Protein AF-0000000083612897 (afdb_homodimer)

Radius of gyration: 23.31 Å; Cα contacts (8 Å, |Δi|>4): 461; chains: 2; bounding box: 36×86×50 Å

Secondary structure (DSSP, 8-state):
-----PPPPSEEEE-------TTPPPPPPBTTBTTGGGS-SS--EEEEEE-TT--EEEEEEESSHHHHHHHHHH-SSSTTTTTGGG--EEEEEE---HHHHHHHHHHHHHHTT-SS--SS--TTT-/-----PPPPSEEEE-------TTPPPPPPBTTBTTGGGS-SS--EEEEEE-TT--EEEEEEESSHHHHHHHHHH-SSSTTGGGGGG--EEEEEE---HHHHHHHHHHHHHHTT-SS--SS--TTT-

Structure (mmCIF, N/CA/C/O backbone):
data_AF-0000000083612897-model_v1
#
loop_
_entity.id
_entity.type
_entity.pdbx_description
1 polymer 'Nucleotide excision repair endonuclease'
#
loop_
_atom_site.group_PDB
_atom_site.id
_atom_site.type_symbol
_atom_site.label_atom_id
_atom_site.label_alt_id
_atom_site.label_comp_id
_atom_site.label_asym_id
_atom_site.label_entity_id
_atom_site.label_seq_id
_atom_site.pdbx_PDB_ins_code
_atom_site.Cartn_x
_atom_site.Cartn_y
_atom_site.Cartn_z
_atom_site.occupancy
_atom_site.B_iso_or_equiv
_atom_site.auth_seq_id
_atom_site.auth_comp_id
_atom_site.auth_asym_id
_atom_site.auth_atom_id
_atom_site.pdbx_PDB_model_num
ATOM 1 N N . MET A 1 1 ? -9.008 10.195 -9.719 1 81.31 1 MET A N 1
ATOM 2 C CA . MET A 1 1 ? -8.766 8.758 -9.594 1 81.31 1 MET A CA 1
ATOM 3 C C . MET A 1 1 ? -7.352 8.398 -10.031 1 81.31 1 MET A C 1
ATOM 5 O O . MET A 1 1 ? -6.809 9.008 -10.953 1 81.31 1 MET A O 1
ATOM 9 N N . ILE A 1 2 ? -6.723 7.492 -9.266 1 92.25 2 ILE A N 1
ATOM 10 C CA . ILE A 1 2 ? -5.359 7.09 -9.586 1 92.25 2 ILE A CA 1
ATOM 11 C C . ILE A 1 2 ? -5.363 6.164 -10.797 1 92.25 2 ILE A C 1
ATOM 13 O O . ILE A 1 2 ? -6.223 5.285 -10.914 1 92.25 2 ILE A O 1
ATOM 17 N N . LYS A 1 3 ? -4.52 6.469 -11.727 1 90.94 3 LYS A N 1
ATOM 18 C CA . LYS A 1 3 ? -4.449 5.629 -12.922 1 90.94 3 LYS A CA 1
ATOM 19 C C . LYS A 1 3 ? -3.309 4.621 -12.812 1 90.94 3 LYS A C 1
ATOM 21 O O . LYS A 1 3 ? -2.139 4.988 -12.93 1 90.94 3 LYS A O 1
ATOM 26 N N . ILE A 1 4 ? -3.674 3.379 -12.617 1 95.25 4 ILE A N 1
ATOM 27 C CA . ILE A 1 4 ? -2.723 2.275 -12.539 1 95.25 4 ILE A CA 1
ATOM 28 C C . ILE A 1 4 ? -3.188 1.129 -13.43 1 95.25 4 ILE A C 1
ATOM 30 O O . ILE A 1 4 ? -4.379 0.824 -13.492 1 95.25 4 ILE A O 1
ATOM 34 N N . GLU A 1 5 ? -2.219 0.594 -14.117 1 94.81 5 GLU A N 1
ATOM 35 C CA . GLU A 1 5 ? -2.473 -0.614 -14.898 1 94.81 5 GLU A CA 1
ATOM 36 C C . GLU A 1 5 ? -1.456 -1.704 -14.57 1 94.81 5 GLU A C 1
ATOM 38 O O . GLU A 1 5 ? -0.267 -1.424 -14.406 1 94.81 5 GLU A O 1
ATOM 43 N N . LEU A 1 6 ? -1.964 -2.895 -14.547 1 96.75 6 LEU A N 1
ATOM 44 C CA . LEU A 1 6 ? -1.028 -3.996 -14.344 1 96.75 6 LEU A CA 1
ATOM 45 C C . LEU A 1 6 ? -0.166 -4.211 -15.578 1 96.75 6 LEU A C 1
ATOM 47 O O . LEU A 1 6 ? -0.66 -4.133 -16.703 1 96.75 6 LEU A O 1
ATOM 51 N N . PRO A 1 7 ? 1.072 -4.441 -15.359 1 96.94 7 PRO A N 1
ATOM 52 C CA . PRO A 1 7 ? 1.884 -4.828 -16.516 1 96.94 7 PRO A CA 1
ATOM 53 C C . PRO A 1 7 ? 1.544 -6.223 -17.031 1 96.94 7 PRO A C 1
ATOM 55 O O . PRO A 1 7 ? 0.712 -6.918 -16.453 1 96.94 7 PRO A O 1
ATOM 58 N N . LYS A 1 8 ? 2.158 -6.52 -18.156 1 97.44 8 LYS A N 1
ATOM 59 C CA . LYS A 1 8 ? 2.062 -7.902 -18.609 1 97.44 8 LYS A CA 1
ATOM 60 C C . LYS A 1 8 ? 2.865 -8.836 -17.703 1 97.44 8 LYS A C 1
ATOM 62 O O . LYS A 1 8 ? 3.977 -8.508 -17.297 1 97.44 8 LYS A O 1
ATOM 67 N N . PRO A 1 9 ? 2.297 -9.969 -17.484 1 98.56 9 PRO A N 1
ATOM 68 C CA . PRO A 1 9 ? 3.074 -10.906 -16.672 1 98.56 9 PRO A CA 1
ATOM 69 C C . PRO A 1 9 ? 4.336 -11.398 -17.391 1 98.56 9 PRO A C 1
ATOM 71 O O . PRO A 1 9 ? 4.34 -11.555 -18.609 1 98.56 9 PRO A O 1
ATOM 74 N N . ASP A 1 10 ? 5.312 -11.648 -16.625 1 98.62 10 ASP A N 1
ATOM 75 C CA . ASP A 1 10 ? 6.559 -12.195 -17.141 1 98.62 10 ASP A CA 1
ATOM 76 C C . ASP A 1 10 ? 6.453 -13.711 -17.328 1 98.62 10 ASP A C 1
ATOM 78 O O . ASP A 1 10 ? 7.066 -14.266 -18.25 1 98.62 10 ASP A O 1
ATOM 82 N N . VAL A 1 11 ? 5.758 -14.359 -16.469 1 98.38 11 VAL A N 1
ATOM 83 C CA . VAL A 1 11 ? 5.578 -15.812 -16.516 1 98.38 11 VAL A CA 1
ATOM 84 C C . VAL A 1 11 ? 4.117 -16.156 -16.219 1 98.38 11 VAL A C 1
ATOM 86 O O . VAL A 1 11 ? 3.504 -15.586 -15.32 1 98.38 11 VAL A O 1
ATOM 89 N N . VAL A 1 12 ? 3.566 -17 -17.016 1 98.31 12 VAL A N 1
ATOM 90 C CA . VAL A 1 12 ? 2.26 -17.594 -16.766 1 98.31 12 VAL A CA 1
ATOM 91 C C . VAL A 1 12 ? 2.361 -19.125 -16.875 1 98.31 12 VAL A C 1
ATOM 93 O O . VAL A 1 12 ? 2.811 -19.641 -17.891 1 98.31 12 VAL A O 1
ATOM 96 N N . ILE A 1 13 ? 1.968 -19.766 -15.773 1 97.62 13 ILE A N 1
ATOM 97 C CA . ILE A 1 13 ? 2.006 -21.219 -15.828 1 97.62 13 ILE A CA 1
ATOM 98 C C . ILE A 1 13 ? 0.661 -21.797 -15.383 1 97.62 13 ILE A C 1
ATOM 100 O O . ILE A 1 13 ? -0.095 -21.125 -14.672 1 97.62 13 ILE A O 1
ATOM 104 N N . TYR A 1 14 ? 0.362 -23.047 -15.781 1 96.75 14 TYR A N 1
ATOM 105 C CA . TYR A 1 14 ? -0.9 -23.734 -15.516 1 96.75 14 TYR A CA 1
ATOM 106 C C . TYR A 1 14 ? -0.66 -25.109 -14.922 1 96.75 14 TYR A C 1
ATOM 108 O O . TYR A 1 14 ? 0.385 -25.719 -15.164 1 96.75 14 TYR A O 1
ATOM 116 N N . GLN A 1 15 ? -1.657 -25.453 -14.125 1 92.88 15 GLN A N 1
ATOM 117 C CA . GLN A 1 15 ? -1.653 -26.875 -13.781 1 92.88 15 GLN A CA 1
ATOM 118 C C . GLN A 1 15 ? -1.914 -27.75 -15.008 1 92.88 15 GLN A C 1
ATOM 120 O O . GLN A 1 15 ? -2.852 -27.484 -15.766 1 92.88 15 GLN A O 1
ATOM 125 N N . ARG A 1 16 ? -1.007 -28.578 -15.289 1 83.88 16 ARG A N 1
ATOM 126 C CA . ARG A 1 16 ? -1.27 -29.469 -16.422 1 83.88 16 ARG A CA 1
ATOM 127 C C . ARG A 1 16 ? -0.606 -30.828 -16.203 1 83.88 16 ARG A C 1
ATOM 129 O O . ARG A 1 16 ? 0.41 -30.922 -15.516 1 83.88 16 ARG A O 1
ATOM 136 N N . LYS A 1 17 ? -1.4 -31.828 -16.75 1 74.12 17 LYS A N 1
ATOM 137 C CA . LYS A 1 17 ? -0.817 -33.156 -16.812 1 74.12 17 LYS A CA 1
ATOM 138 C C . LYS A 1 17 ? 0.237 -33.25 -17.906 1 74.12 17 LYS A C 1
ATOM 140 O O . LYS A 1 17 ? 0.091 -32.656 -18.969 1 74.12 17 LYS A O 1
ATOM 145 N N . GLN A 1 18 ? 1.438 -33.75 -17.594 1 73.56 18 GLN A N 1
ATOM 146 C CA . GLN A 1 18 ? 2.506 -33.906 -18.578 1 73.56 18 GLN A CA 1
ATOM 147 C C . GLN A 1 18 ? 2.111 -34.906 -19.656 1 73.56 18 GLN A C 1
ATOM 149 O O . GLN A 1 18 ? 1.6 -35.969 -19.375 1 73.56 18 GLN A O 1
ATOM 154 N N . GLU A 1 19 ? 1.773 -34.375 -20.906 1 69.31 19 GLU A N 1
ATOM 155 C CA . GLU A 1 19 ? 1.648 -35.344 -22 1 69.31 19 GLU A CA 1
ATOM 156 C C . GLU A 1 19 ? 3.018 -35.781 -22.516 1 69.31 19 GLU A C 1
ATOM 158 O O . GLU A 1 19 ? 3.723 -35 -23.172 1 69.31 19 GLU A O 1
ATOM 163 N N . LEU A 1 20 ? 3.459 -36.875 -21.953 1 67.81 20 LEU A N 1
ATOM 164 C CA . LEU A 1 20 ? 4.805 -37.312 -22.281 1 67.81 20 LEU A CA 1
ATOM 165 C C . LEU A 1 20 ? 4.855 -37.875 -23.703 1 67.81 20 LEU A C 1
ATOM 167 O O . LEU A 1 20 ? 3.988 -38.656 -24.094 1 67.81 20 LEU A O 1
ATOM 171 N N . LYS A 1 21 ? 5.355 -37 -24.672 1 66.75 21 LYS A N 1
ATOM 172 C CA . LYS A 1 21 ? 5.652 -37.562 -25.984 1 66.75 21 LYS A CA 1
ATOM 173 C C . LYS A 1 21 ? 6.812 -38.562 -25.906 1 66.75 21 LYS A C 1
ATOM 175 O O . LYS A 1 21 ? 7.559 -38.594 -24.938 1 66.75 21 LYS A O 1
ATOM 180 N N . GLU A 1 22 ? 7.016 -39.281 -26.828 1 68.31 22 GLU A N 1
ATOM 181 C CA . GLU A 1 22 ? 8.109 -40.25 -26.938 1 68.31 22 GLU A CA 1
ATOM 182 C C . GLU A 1 22 ?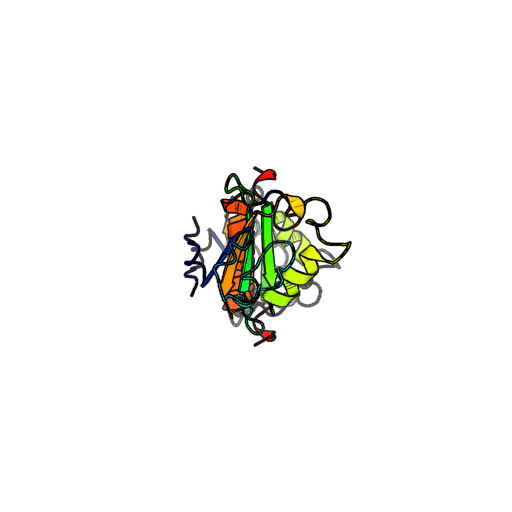 9.469 -39.562 -26.844 1 68.31 22 GLU A C 1
ATOM 184 O O . GLU A 1 22 ? 9.719 -38.594 -27.578 1 68.31 22 GLU A O 1
ATOM 189 N N . GLY A 1 23 ? 10.336 -39.875 -25.812 1 72.19 23 GLY A N 1
ATOM 190 C CA . GLY A 1 23 ? 11.695 -39.406 -25.656 1 72.19 23 GLY A CA 1
ATOM 191 C C . GLY A 1 23 ? 11.812 -38.25 -24.672 1 72.19 23 GLY A C 1
ATOM 192 O O . GLY A 1 23 ? 12.922 -37.812 -24.344 1 72.19 23 GLY A O 1
ATOM 193 N N . GLU A 1 24 ? 10.648 -37.719 -24.312 1 69.5 24 GLU A N 1
ATOM 194 C CA . GLU A 1 24 ? 10.711 -36.562 -23.391 1 69.5 24 GLU A CA 1
ATOM 195 C C . GLU A 1 24 ? 10.891 -37.031 -21.953 1 69.5 24 GLU A C 1
ATOM 197 O O . GLU A 1 24 ? 10.352 -38.094 -21.562 1 69.5 24 GLU A O 1
ATOM 202 N N . VAL A 1 25 ? 11.93 -36.562 -21.375 1 74.94 25 VAL A N 1
ATOM 203 C CA . VAL A 1 25 ? 12.148 -36.812 -19.953 1 74.94 25 VAL A CA 1
ATOM 204 C C . VAL A 1 25 ? 11.031 -36.188 -19.125 1 74.94 25 VAL A C 1
ATOM 206 O O . VAL A 1 25 ? 10.742 -35 -19.281 1 74.94 25 VAL A O 1
ATOM 209 N N . PRO A 1 26 ? 10.375 -37.031 -18.422 1 78.25 26 PRO A N 1
ATOM 210 C CA . PRO A 1 26 ? 9.297 -36.5 -17.578 1 78.25 26 PRO A CA 1
ATOM 211 C C . PRO A 1 26 ? 9.781 -35.406 -16.609 1 78.25 26 PRO A C 1
ATOM 213 O O . PRO A 1 26 ? 10.875 -35.531 -16.062 1 78.25 26 PRO A O 1
ATOM 216 N N . ILE A 1 27 ? 9.203 -34.25 -16.625 1 81 27 ILE A N 1
ATOM 217 C CA . ILE A 1 27 ? 9.492 -33.219 -15.648 1 81 27 ILE A CA 1
ATOM 218 C C . ILE A 1 27 ? 8.703 -33.469 -14.367 1 81 27 ILE A C 1
ATOM 220 O O . ILE A 1 27 ? 7.504 -33.75 -14.414 1 81 27 ILE A O 1
ATOM 224 N N . THR A 1 28 ? 9.406 -33.5 -13.266 1 82.81 28 THR A N 1
ATOM 225 C CA . THR A 1 28 ? 8.727 -33.656 -11.984 1 82.81 28 THR A CA 1
ATOM 226 C C . THR A 1 28 ? 7.883 -32.438 -11.68 1 82.81 28 THR A C 1
ATOM 228 O O . THR A 1 28 ? 8.414 -31.312 -11.578 1 82.81 28 THR A O 1
ATOM 231 N N . PRO A 1 29 ? 6.641 -32.625 -11.57 1 88.19 29 PRO A N 1
ATOM 232 C CA . PRO A 1 29 ? 5.785 -31.469 -11.328 1 88.19 29 PRO A CA 1
ATOM 233 C C . PRO A 1 29 ? 5.891 -30.938 -9.891 1 88.19 29 PRO A C 1
ATOM 235 O O . PRO A 1 29 ? 6.137 -31.719 -8.969 1 88.19 29 PRO A O 1
ATOM 238 N N . PHE A 1 30 ? 5.863 -29.672 -9.766 1 92.69 30 PHE A N 1
ATOM 239 C CA . PHE A 1 30 ? 5.68 -29.031 -8.469 1 92.69 30 PHE A CA 1
ATOM 240 C C . PHE A 1 30 ? 4.203 -28.781 -8.195 1 92.69 30 PHE A C 1
ATOM 242 O O . PHE A 1 30 ? 3.619 -27.828 -8.719 1 92.69 30 PHE A O 1
ATOM 249 N N . HIS A 1 31 ? 3.568 -29.594 -7.336 1 92.5 31 HIS A N 1
ATOM 250 C CA . HIS A 1 31 ? 2.145 -29.484 -7.031 1 92.5 31 HIS A CA 1
ATOM 251 C C . HIS A 1 31 ? 1.318 -29.344 -8.305 1 92.5 31 HIS A C 1
ATOM 253 O O . HIS A 1 31 ? 0.453 -28.469 -8.398 1 92.5 31 HIS A O 1
ATOM 259 N N . GLY A 1 32 ? 1.691 -30.078 -9.266 1 91.62 32 GLY A N 1
ATOM 260 C CA . GLY A 1 32 ? 0.931 -30.141 -10.508 1 91.62 32 GLY A CA 1
ATOM 261 C C . GLY A 1 32 ? 1.438 -29.172 -11.555 1 91.62 32 GLY A C 1
ATOM 262 O O . GLY A 1 32 ? 0.963 -29.172 -12.695 1 91.62 32 GLY A O 1
ATOM 263 N N . PHE A 1 33 ? 2.369 -28.344 -11.195 1 95.44 33 PHE A N 1
ATOM 264 C CA . PHE A 1 33 ? 2.953 -27.391 -12.148 1 95.44 33 PHE A CA 1
ATOM 265 C C . PHE A 1 33 ? 4.258 -27.938 -12.719 1 95.44 33 PHE A C 1
ATOM 267 O O . PHE A 1 33 ? 5.27 -28 -12.016 1 95.44 33 PHE A O 1
ATOM 274 N N . ILE A 1 34 ? 4.301 -28.172 -13.945 1 92.81 34 ILE A N 1
ATOM 275 C CA . ILE A 1 34 ? 5.484 -28.75 -14.562 1 92.81 34 ILE A CA 1
ATOM 276 C C . ILE A 1 34 ? 6.414 -27.641 -15.062 1 92.81 34 ILE A C 1
ATOM 278 O O . ILE A 1 34 ? 7.578 -27.906 -15.375 1 92.81 34 ILE A O 1
ATOM 282 N N . ASP A 1 35 ? 5.906 -26.438 -15.133 1 94.38 35 ASP A N 1
ATOM 283 C CA . ASP A 1 35 ? 6.695 -25.312 -15.648 1 94.38 35 ASP A CA 1
ATOM 284 C C . ASP A 1 35 ? 7.137 -24.391 -14.516 1 94.38 35 ASP A C 1
ATOM 286 O O . ASP A 1 35 ? 7.449 -23.219 -14.75 1 94.38 35 ASP A O 1
ATOM 290 N N . PHE A 1 36 ? 7.121 -24.906 -13.344 1 9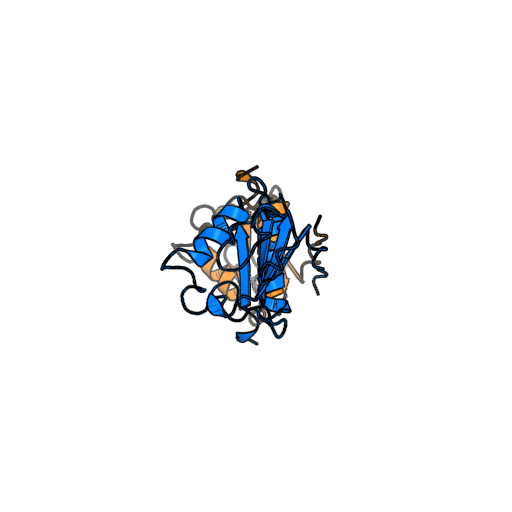6.06 36 PHE A N 1
ATOM 291 C CA . PHE A 1 36 ? 7.457 -24.094 -12.18 1 96.06 36 PHE A CA 1
ATOM 292 C C . PHE A 1 36 ? 8.875 -23.531 -12.305 1 96.06 36 PHE A C 1
ATOM 294 O O . PHE A 1 36 ? 9.156 -22.422 -11.836 1 96.06 36 PHE A O 1
ATOM 301 N N . HIS A 1 37 ? 9.719 -24.266 -12.898 1 94.38 37 HIS A N 1
ATOM 302 C CA . HIS A 1 37 ? 11.125 -23.891 -13.039 1 94.38 37 HIS A CA 1
ATOM 303 C C . HIS A 1 37 ? 11.273 -22.625 -13.891 1 94.38 37 HIS A C 1
ATOM 305 O O . HIS A 1 37 ? 12.352 -22.016 -13.922 1 94.38 37 HIS A O 1
ATOM 311 N N . LYS A 1 38 ? 10.188 -22.25 -14.594 1 96.62 38 LYS A N 1
ATOM 312 C CA . LYS A 1 38 ? 10.227 -21.062 -15.422 1 96.62 38 LYS A CA 1
ATOM 313 C C . LYS A 1 38 ? 10.195 -19.797 -14.57 1 96.62 38 LYS A C 1
ATOM 315 O O . LYS A 1 38 ? 10.508 -18.703 -15.055 1 96.62 38 LYS A O 1
ATOM 320 N N . ILE A 1 39 ? 9.828 -19.906 -13.352 1 97.5 39 ILE A N 1
ATOM 321 C CA . ILE A 1 39 ? 9.812 -18.766 -12.43 1 97.5 39 ILE A CA 1
ATOM 322 C C . ILE A 1 39 ? 11.219 -18.5 -11.922 1 97.5 39 ILE A C 1
ATOM 324 O O . ILE A 1 39 ? 11.898 -19.406 -11.438 1 97.5 39 ILE A O 1
ATOM 328 N N . THR A 1 40 ? 11.523 -17.312 -11.953 1 94.81 40 THR A N 1
ATOM 329 C CA . THR A 1 40 ? 12.875 -16.922 -11.562 1 94.81 40 THR A CA 1
ATOM 330 C C . THR A 1 40 ? 13.117 -17.219 -10.086 1 94.81 40 THR A C 1
ATOM 332 O O . THR A 1 40 ? 12.219 -17.031 -9.258 1 94.81 40 THR A O 1
ATOM 335 N N . ARG A 1 41 ? 14.383 -17.547 -9.812 1 95.81 41 ARG A N 1
ATOM 336 C CA . ARG A 1 41 ? 14.766 -17.828 -8.438 1 95.81 41 ARG A CA 1
ATOM 337 C C . ARG A 1 41 ? 15.305 -16.562 -7.754 1 95.81 41 ARG A C 1
ATOM 339 O O . ARG A 1 41 ? 15.469 -16.531 -6.531 1 95.81 41 ARG A O 1
ATOM 346 N N . GLU A 1 42 ? 15.531 -15.477 -8.492 1 96.88 42 GLU A N 1
ATOM 347 C CA . GLU A 1 42 ? 16.359 -14.383 -7.984 1 96.88 42 GLU A CA 1
ATOM 348 C C . GLU A 1 42 ? 15.547 -13.094 -7.859 1 96.88 42 GLU A C 1
ATOM 350 O O . GLU A 1 42 ? 15.875 -12.234 -7.043 1 96.88 42 GLU A O 1
ATOM 355 N N . LYS A 1 43 ? 14.578 -13.016 -8.633 1 97.5 43 LYS A N 1
ATOM 356 C CA . LYS A 1 43 ? 13.938 -11.711 -8.766 1 97.5 43 LYS A CA 1
ATOM 357 C C . LYS A 1 43 ? 12.734 -11.586 -7.832 1 97.5 43 LYS A C 1
ATOM 359 O O . LYS A 1 43 ? 12.07 -12.586 -7.539 1 97.5 43 LYS A O 1
ATOM 364 N N . GLY A 1 44 ? 12.523 -10.328 -7.426 1 98 44 GLY A N 1
ATOM 365 C CA . GLY A 1 44 ? 11.32 -10.008 -6.672 1 98 44 GLY A CA 1
ATOM 366 C C . GLY A 1 44 ? 10.188 -9.508 -7.547 1 98 44 GLY A C 1
ATOM 367 O O . GLY A 1 44 ? 10.359 -9.336 -8.758 1 98 44 GLY A O 1
ATOM 368 N N . GLY A 1 45 ? 9.062 -9.383 -6.996 1 98.44 45 GLY A N 1
ATOM 369 C CA . GLY A 1 45 ? 7.855 -8.922 -7.664 1 98.44 45 GLY A CA 1
ATOM 370 C C . GLY A 1 45 ? 6.582 -9.328 -6.945 1 98.44 45 GLY A C 1
ATOM 371 O O . GLY A 1 45 ? 6.52 -9.289 -5.715 1 98.44 45 GLY A O 1
ATOM 372 N N . PHE A 1 46 ? 5.551 -9.523 -7.711 1 98.75 46 PHE A N 1
ATOM 373 C CA . PHE A 1 46 ? 4.301 -10.023 -7.152 1 98.75 46 PHE A CA 1
ATOM 374 C C . PHE A 1 46 ? 3.693 -11.094 -8.047 1 98.75 46 PHE A C 1
ATOM 376 O O . PHE A 1 46 ? 4.152 -11.305 -9.172 1 98.75 46 PHE A O 1
ATOM 383 N N . PHE A 1 47 ? 2.809 -11.852 -7.449 1 98.88 47 PHE A N 1
ATOM 384 C CA . PHE A 1 47 ? 2.23 -12.992 -8.141 1 98.88 47 PHE A CA 1
ATOM 385 C C . PHE A 1 47 ? 0.746 -13.125 -7.82 1 98.88 47 PHE A C 1
ATOM 387 O O . PHE A 1 47 ? 0.273 -12.594 -6.816 1 98.88 47 PHE A O 1
ATOM 394 N N . LEU A 1 48 ? 0.051 -13.758 -8.672 1 98.94 48 LEU A N 1
ATOM 395 C CA . LEU A 1 48 ? -1.38 -14.008 -8.539 1 98.94 48 LEU A CA 1
ATOM 396 C C . LEU A 1 48 ? -1.688 -15.492 -8.711 1 98.94 48 LEU A C 1
ATOM 398 O O . LEU A 1 48 ? -1.166 -16.141 -9.625 1 98.94 48 LEU A O 1
ATOM 402 N N . PHE A 1 49 ? -2.439 -16.031 -7.82 1 98.81 49 PHE A N 1
ATOM 403 C CA . PHE A 1 49 ? -3.031 -17.344 -7.98 1 98.81 49 PHE A CA 1
ATOM 404 C C . PHE A 1 49 ? -4.438 -17.25 -8.555 1 98.81 49 PHE A C 1
ATOM 406 O O . PHE A 1 49 ? -5.25 -16.453 -8.086 1 98.81 49 PHE A O 1
ATOM 413 N N . TYR A 1 50 ? -4.738 -18.078 -9.547 1 98.88 50 TYR A N 1
ATOM 414 C CA . TYR A 1 50 ? -6.066 -18.141 -10.148 1 98.88 50 TYR A CA 1
ATOM 415 C C . TYR A 1 50 ? -6.668 -19.531 -10 1 98.88 50 TYR A C 1
ATOM 417 O O . TYR A 1 50 ? -5.938 -20.531 -9.961 1 98.88 50 TYR A O 1
ATOM 425 N N . ASN A 1 51 ? -7.992 -19.547 -9.969 1 98.62 51 ASN A N 1
ATOM 426 C CA . ASN A 1 51 ? -8.648 -20.828 -10.141 1 98.62 51 ASN A CA 1
ATOM 427 C C . ASN A 1 51 ? -9.016 -21.094 -11.594 1 98.62 51 ASN A C 1
ATOM 429 O O . ASN A 1 51 ? -8.672 -20.297 -12.477 1 98.62 51 ASN A O 1
ATOM 433 N N . LYS A 1 52 ? -9.648 -22.234 -11.852 1 97.38 52 LYS A N 1
ATOM 434 C CA . LYS A 1 52 ? -9.953 -22.656 -13.211 1 97.38 52 LYS A CA 1
ATOM 435 C C . LYS A 1 52 ? -10.945 -21.719 -13.883 1 97.38 52 LYS A C 1
ATOM 437 O O . LYS A 1 52 ? -10.977 -21.609 -15.109 1 97.38 52 LYS A O 1
ATOM 442 N N . ALA A 1 53 ? -11.75 -21.047 -13.094 1 98.12 53 ALA A N 1
ATOM 443 C CA . ALA A 1 53 ? -12.734 -20.109 -13.602 1 98.12 53 ALA A CA 1
ATOM 444 C C . ALA A 1 53 ? -12.117 -18.734 -13.836 1 98.12 53 ALA A C 1
ATOM 446 O O . ALA A 1 53 ? -12.82 -17.766 -14.102 1 98.12 53 ALA A O 1
ATOM 447 N N . ASN A 1 54 ? -10.789 -18.578 -13.617 1 98.06 54 ASN A N 1
ATOM 448 C CA . ASN A 1 54 ? -10.016 -17.359 -13.852 1 98.06 54 ASN A CA 1
ATOM 449 C C . ASN A 1 54 ? -10.328 -16.297 -12.805 1 98.06 54 ASN A C 1
ATOM 451 O O . ASN A 1 54 ? -10.242 -15.102 -13.094 1 98.06 54 ASN A O 1
ATOM 455 N N . GLU A 1 55 ? -10.75 -16.766 -11.672 1 98.69 55 GLU A N 1
ATOM 456 C CA . GLU A 1 55 ? -10.883 -15.875 -10.523 1 98.69 55 GLU A CA 1
ATOM 457 C C . GLU A 1 55 ? -9.578 -15.789 -9.734 1 98.69 55 GLU A C 1
ATOM 459 O O . GLU A 1 55 ? -8.898 -16.797 -9.539 1 98.69 55 GLU A O 1
ATOM 464 N N . VAL A 1 56 ? -9.273 -14.586 -9.312 1 98.88 56 VAL A N 1
ATOM 465 C CA . VAL A 1 56 ? -8.055 -14.414 -8.523 1 98.88 56 VAL A CA 1
ATOM 466 C C . VAL A 1 56 ? -8.297 -14.898 -7.094 1 98.88 56 VAL A C 1
ATOM 468 O O . VAL A 1 56 ? -9.219 -14.438 -6.418 1 98.88 56 VAL A O 1
ATOM 471 N N . LEU A 1 57 ? -7.465 -15.82 -6.719 1 98.88 57 LEU A N 1
ATOM 472 C CA . LEU A 1 57 ? -7.57 -16.406 -5.383 1 98.88 57 LEU A CA 1
ATOM 473 C C . LEU A 1 57 ? -6.727 -15.617 -4.379 1 98.88 57 LEU A C 1
ATOM 475 O O . LEU A 1 57 ? -7.156 -15.391 -3.248 1 98.88 57 LEU A O 1
ATOM 479 N N . PHE A 1 58 ? -5.59 -15.195 -4.816 1 98.88 58 PHE A N 1
ATOM 480 C CA . PHE A 1 58 ? -4.625 -14.594 -3.902 1 98.88 58 PHE A CA 1
ATOM 481 C C . PHE A 1 58 ? -3.578 -13.797 -4.668 1 98.88 58 PHE A C 1
ATOM 483 O O . PHE A 1 58 ? -3.152 -14.195 -5.754 1 98.88 58 PHE A O 1
ATOM 490 N N . VAL A 1 59 ? -3.184 -12.688 -4.074 1 98.94 59 VAL A N 1
ATOM 491 C CA . VAL A 1 59 ? -2.096 -11.852 -4.57 1 98.94 59 VAL A CA 1
ATOM 492 C C . VAL A 1 59 ? -1.027 -11.695 -3.488 1 98.94 59 VAL A C 1
ATOM 494 O O . VAL A 1 59 ? -1.345 -11.461 -2.32 1 98.94 59 VAL A O 1
ATOM 497 N N . GLY A 1 60 ? 0.198 -11.844 -3.906 1 98.75 60 GLY A N 1
ATOM 498 C CA . GLY A 1 60 ? 1.293 -11.656 -2.969 1 98.75 60 GLY A CA 1
ATOM 499 C C . GLY A 1 60 ? 2.512 -11.008 -3.598 1 98.75 60 GLY A C 1
ATOM 500 O O . GLY A 1 60 ? 2.707 -11.086 -4.812 1 98.75 60 GLY A O 1
ATOM 501 N N . LYS A 1 61 ? 3.279 -10.305 -2.771 1 98.56 61 LYS A N 1
ATOM 502 C CA . LYS A 1 61 ? 4.559 -9.734 -3.186 1 98.56 61 LYS A CA 1
ATOM 503 C C . LYS A 1 61 ? 5.719 -10.406 -2.453 1 98.56 61 LYS A C 1
ATOM 505 O O . LYS A 1 61 ? 5.551 -10.906 -1.342 1 98.56 61 LYS A O 1
ATOM 510 N N . ALA A 1 62 ? 6.859 -10.414 -3.152 1 98 62 ALA A N 1
ATOM 511 C CA . ALA A 1 62 ? 8.023 -11.008 -2.506 1 98 62 ALA A CA 1
ATOM 512 C C . ALA A 1 62 ? 9.32 -10.453 -3.09 1 98 62 ALA A C 1
ATOM 514 O O . ALA A 1 62 ? 9.352 -10.016 -4.242 1 98 62 ALA A O 1
ATOM 515 N N . ARG A 1 63 ? 10.359 -10.5 -2.27 1 97.44 63 ARG A N 1
ATOM 516 C CA . ARG A 1 63 ? 11.703 -10.18 -2.74 1 97.44 63 ARG A CA 1
ATOM 517 C C . ARG A 1 63 ? 12.273 -11.32 -3.584 1 97.44 63 ARG A C 1
ATOM 519 O O . ARG A 1 63 ? 13.164 -11.109 -4.402 1 97.44 63 ARG A O 1
ATOM 526 N N . LYS A 1 64 ? 11.844 -12.492 -3.316 1 98 64 LYS A N 1
ATOM 527 C CA . LYS A 1 64 ? 12.125 -13.703 -4.082 1 98 64 LYS A CA 1
ATOM 528 C C . LYS A 1 64 ? 10.844 -14.477 -4.383 1 98 64 LYS A C 1
ATOM 530 O O . LYS A 1 64 ? 10.406 -15.297 -3.572 1 98 64 LYS A O 1
ATOM 535 N N . ILE A 1 65 ? 10.359 -14.289 -5.562 1 98.44 65 ILE A N 1
ATOM 536 C CA . ILE A 1 65 ? 9 -14.688 -5.895 1 98.44 65 ILE A CA 1
ATOM 537 C C . ILE A 1 65 ? 8.875 -16.203 -5.816 1 98.44 65 ILE A C 1
ATOM 539 O O . ILE A 1 65 ? 7.953 -16.734 -5.176 1 98.44 65 ILE A O 1
ATOM 543 N N . ARG A 1 66 ? 9.836 -16.938 -6.469 1 98.12 66 ARG A N 1
ATOM 544 C CA . ARG A 1 66 ? 9.742 -18.391 -6.52 1 98.12 66 ARG A CA 1
ATOM 545 C C . ARG A 1 66 ? 9.695 -18.984 -5.117 1 98.12 66 ARG A C 1
ATOM 547 O O . ARG A 1 66 ? 8.875 -19.859 -4.836 1 98.12 66 ARG A O 1
ATOM 554 N N . GLN A 1 67 ? 10.531 -18.531 -4.309 1 97.88 67 GLN A N 1
ATOM 555 C CA . GLN A 1 67 ? 10.594 -19.016 -2.932 1 97.88 67 GLN A CA 1
ATOM 556 C C . GLN A 1 67 ? 9.289 -18.734 -2.195 1 97.88 67 GLN A C 1
ATOM 558 O O . GLN A 1 67 ? 8.789 -19.594 -1.458 1 97.88 67 GLN A O 1
ATOM 563 N N . ARG A 1 68 ? 8.766 -17.531 -2.359 1 98.06 68 ARG A N 1
ATOM 564 C CA . ARG A 1 68 ? 7.512 -17.172 -1.7 1 98.06 68 ARG A CA 1
ATOM 565 C C . ARG A 1 68 ? 6.367 -18.062 -2.174 1 98.06 68 ARG A C 1
ATOM 567 O O . ARG A 1 68 ? 5.551 -18.516 -1.369 1 98.06 68 ARG A O 1
ATOM 574 N N . ILE A 1 69 ? 6.289 -18.297 -3.451 1 98.38 69 ILE A N 1
ATOM 575 C CA . ILE A 1 69 ? 5.246 -19.172 -3.994 1 98.38 69 ILE A CA 1
ATOM 576 C C . ILE A 1 69 ? 5.387 -20.562 -3.41 1 98.38 69 ILE A C 1
ATOM 578 O O . ILE A 1 69 ? 4.395 -21.172 -2.982 1 98.38 69 ILE A O 1
ATOM 582 N N . LYS A 1 70 ? 6.578 -21.078 -3.33 1 97.44 70 LYS A N 1
ATOM 583 C CA . LYS A 1 70 ? 6.812 -22.391 -2.742 1 97.44 70 LYS A CA 1
ATOM 584 C C . LYS A 1 70 ? 6.289 -22.453 -1.309 1 97.44 70 LYS A C 1
ATOM 586 O O . LYS A 1 70 ? 5.645 -23.438 -0.918 1 97.44 70 LYS A O 1
ATOM 591 N N . LYS A 1 71 ? 6.527 -21.422 -0.587 1 97.44 71 LYS A N 1
ATOM 592 C CA . LYS A 1 71 ? 6.086 -21.375 0.804 1 97.44 71 LYS A CA 1
ATOM 593 C C . LYS A 1 71 ? 4.566 -21.438 0.901 1 97.44 71 LYS A C 1
ATOM 595 O O . LYS A 1 71 ? 4.016 -22.062 1.806 1 97.44 71 LYS A O 1
ATOM 600 N N . HIS A 1 72 ? 3.893 -20.812 0.01 1 97.88 72 HIS A N 1
ATOM 601 C CA . HIS A 1 72 ? 2.436 -20.828 0.028 1 97.88 72 HIS A CA 1
ATOM 602 C C . HIS A 1 72 ? 1.896 -22.234 -0.186 1 97.88 72 HIS A C 1
ATOM 604 O O . HIS A 1 72 ? 0.818 -22.578 0.308 1 97.88 72 HIS A O 1
ATOM 610 N N . PHE A 1 73 ? 2.65 -23.109 -0.874 1 97.06 73 PHE A N 1
ATOM 611 C CA . PHE A 1 73 ? 2.217 -24.484 -1.146 1 97.06 73 PHE A CA 1
ATOM 612 C C . PHE A 1 73 ? 2.588 -25.406 0.007 1 97.06 73 PHE A C 1
ATOM 614 O O . PHE A 1 73 ? 1.97 -26.453 0.191 1 97.06 73 PHE A O 1
ATOM 621 N N . GLU A 1 74 ? 3.576 -25.031 0.769 1 95.75 74 GLU A N 1
ATOM 622 C CA . GLU A 1 74 ? 4.184 -26.031 1.642 1 95.75 74 GLU A CA 1
ATOM 623 C C . GLU A 1 74 ? 3.932 -25.719 3.111 1 95.75 74 GLU A C 1
ATOM 625 O O . GLU A 1 74 ? 3.881 -26.609 3.951 1 95.75 74 GLU A O 1
ATOM 630 N N . ASP A 1 75 ? 3.725 -24.438 3.416 1 94.69 75 ASP A N 1
ATOM 631 C CA . ASP A 1 75 ? 3.65 -24.094 4.832 1 94.69 75 ASP A CA 1
ATOM 632 C C . ASP A 1 75 ? 2.219 -24.188 5.348 1 94.69 75 ASP A C 1
ATOM 634 O O . ASP A 1 75 ? 1.292 -24.453 4.582 1 94.69 75 ASP A O 1
ATOM 638 N N . ASN A 1 76 ? 2.205 -24.062 6.754 1 94.88 76 ASN A N 1
ATOM 639 C CA . ASN A 1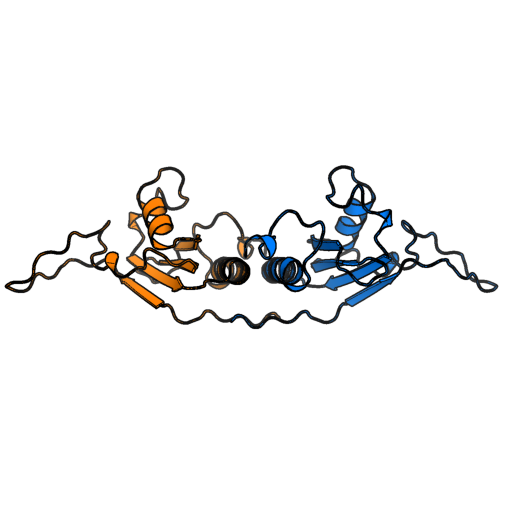 76 ? 0.894 -24.219 7.379 1 94.88 76 ASN A CA 1
ATOM 640 C C . ASN A 1 76 ? 0.344 -22.859 7.848 1 94.88 76 ASN A C 1
ATOM 642 O O . ASN A 1 76 ? -0.654 -22.812 8.562 1 94.88 76 ASN A O 1
ATOM 646 N N . VAL A 1 77 ? 0.886 -21.781 7.449 1 95.06 77 VAL A N 1
ATOM 647 C CA . VAL A 1 77 ? 0.438 -20.484 7.926 1 95.06 77 VAL A CA 1
ATOM 648 C C . VAL A 1 77 ? -0.093 -19.656 6.758 1 95.06 77 VAL A C 1
ATOM 650 O O . VAL A 1 77 ? -0.685 -18.594 6.957 1 95.06 77 VAL A O 1
ATOM 653 N N . SER A 1 78 ? 0.086 -20.141 5.547 1 96.31 78 SER A N 1
ATOM 654 C CA . SER A 1 78 ? -0.388 -19.438 4.363 1 96.31 78 SER A CA 1
ATOM 655 C C . SER A 1 78 ? -1.909 -19.328 4.355 1 96.31 78 SER A C 1
ATOM 657 O O . SER A 1 78 ? -2.607 -20.281 4.695 1 96.31 78 SER A O 1
ATOM 659 N N . PRO A 1 79 ? -2.404 -18.156 3.957 1 97.31 79 PRO A N 1
ATOM 660 C CA . PRO A 1 79 ? -3.85 -18.062 3.74 1 97.31 79 PRO A CA 1
ATOM 661 C C . PRO A 1 79 ? -4.355 -19.062 2.697 1 97.31 79 PRO A C 1
ATOM 663 O O . PRO A 1 79 ? -5.555 -19.328 2.629 1 97.31 79 PRO A O 1
ATOM 666 N N . MET A 1 80 ? -3.492 -19.578 1.919 1 97.75 80 MET A N 1
ATOM 667 C CA . MET A 1 80 ? -3.871 -20.5 0.852 1 97.75 80 MET A CA 1
ATOM 668 C C . MET A 1 80 ? -3.848 -21.938 1.347 1 97.75 80 MET A C 1
ATOM 670 O O . MET A 1 80 ? -4.199 -22.859 0.606 1 97.75 80 MET A O 1
ATOM 674 N N . LYS A 1 81 ? -3.475 -22.156 2.588 1 97.31 81 LYS A N 1
ATOM 675 C CA . LYS A 1 81 ? -3.238 -23.5 3.139 1 97.31 81 LYS A CA 1
ATOM 676 C C . LYS A 1 81 ? -4.395 -24.438 2.812 1 97.31 81 LYS A C 1
ATOM 678 O O . LYS A 1 81 ? -4.18 -25.562 2.381 1 97.31 81 LYS A O 1
ATOM 683 N N . ASN A 1 82 ? -5.625 -24 2.951 1 97.25 82 ASN A N 1
ATOM 684 C CA . ASN A 1 82 ? -6.789 -24.875 2.773 1 97.25 82 ASN A CA 1
ATOM 685 C C . ASN A 1 82 ? -7.375 -24.734 1.37 1 97.25 82 ASN A C 1
ATOM 687 O O . ASN A 1 82 ? -8.461 -25.25 1.097 1 97.25 82 ASN A O 1
ATOM 691 N N . HIS A 1 83 ? -6.66 -24.031 0.516 1 98 83 HIS A N 1
ATOM 692 C CA . HIS A 1 83 ? -7.242 -23.734 -0.789 1 98 83 HIS A CA 1
ATOM 693 C C . HIS A 1 83 ? -6.238 -24 -1.91 1 98 83 HIS A C 1
ATOM 695 O O . HIS A 1 83 ? -6.426 -23.531 -3.035 1 98 83 HIS A O 1
ATOM 701 N N . ARG A 1 84 ? -5.203 -24.719 -1.644 1 97.5 84 ARG A N 1
ATOM 702 C CA . ARG A 1 84 ? -4.121 -24.969 -2.592 1 97.5 84 ARG A CA 1
ATOM 703 C C . ARG A 1 84 ? -4.617 -25.734 -3.811 1 97.5 84 ARG A C 1
ATOM 705 O O . ARG A 1 84 ? -4.148 -25.516 -4.926 1 97.5 84 ARG A O 1
ATOM 712 N N . ASP A 1 85 ? -5.578 -26.578 -3.551 1 96.12 85 ASP A N 1
ATOM 713 C CA . ASP A 1 85 ? -6.102 -27.422 -4.621 1 96.12 85 ASP A CA 1
ATOM 714 C C . ASP A 1 85 ? -6.902 -26.594 -5.629 1 96.12 85 ASP A C 1
ATOM 716 O O . ASP A 1 85 ? -7.18 -27.062 -6.734 1 96.12 85 ASP A O 1
ATOM 720 N N . GLU A 1 86 ? -7.273 -25.375 -5.262 1 97.69 86 GLU A N 1
ATOM 721 C CA . GLU A 1 86 ? -8.023 -24.5 -6.156 1 97.69 86 GLU A CA 1
ATOM 722 C C . GLU A 1 86 ? -7.109 -23.812 -7.16 1 97.69 86 GLU A C 1
ATOM 724 O O . GLU A 1 86 ? -7.574 -23.266 -8.164 1 97.69 86 GLU A O 1
ATOM 729 N N . ILE A 1 87 ? -5.836 -23.797 -6.895 1 98.06 87 ILE A N 1
ATOM 730 C CA . ILE A 1 87 ? -4.914 -23.047 -7.742 1 98.06 87 ILE A CA 1
ATOM 731 C C . ILE A 1 87 ? -4.723 -23.781 -9.07 1 98.06 87 ILE A C 1
ATOM 733 O O . ILE A 1 87 ? -4.312 -24.953 -9.094 1 98.06 87 ILE A O 1
ATOM 737 N N . TYR A 1 88 ? -5.012 -23.094 -10.125 1 97.94 88 TYR A N 1
ATOM 738 C CA . TYR A 1 88 ? -4.914 -23.656 -11.461 1 97.94 88 TYR A CA 1
ATOM 739 C C . TYR A 1 88 ? -3.895 -22.906 -12.305 1 97.94 88 TYR A C 1
ATOM 741 O O . TYR A 1 88 ? -3.225 -23.5 -13.156 1 97.94 88 TYR A O 1
ATOM 749 N N . LYS A 1 89 ? -3.779 -21.672 -12.125 1 98.25 89 LYS A N 1
ATOM 750 C CA . LYS A 1 89 ? -2.939 -20.75 -12.898 1 98.25 89 LYS A CA 1
ATOM 751 C C . LYS A 1 89 ? -2.16 -19.828 -11.977 1 98.25 89 LYS A C 1
ATOM 753 O O . LYS A 1 89 ? -2.691 -19.344 -10.977 1 98.25 89 LYS A O 1
ATOM 758 N N . ILE A 1 90 ? -0.878 -19.578 -12.32 1 98.69 90 ILE A N 1
ATOM 759 C CA . ILE A 1 90 ? -0.035 -18.625 -11.602 1 98.69 90 ILE A CA 1
ATOM 760 C C . ILE A 1 90 ? 0.526 -17.594 -12.562 1 98.69 90 ILE A C 1
ATOM 762 O O . ILE A 1 90 ? 1.098 -17.938 -13.602 1 98.69 90 ILE A O 1
ATOM 766 N N . GLU A 1 91 ? 0.309 -16.328 -12.281 1 98.88 91 GLU A N 1
ATOM 767 C CA . GLU A 1 91 ? 0.978 -15.227 -12.977 1 98.88 91 GLU A CA 1
ATOM 768 C C . GLU A 1 91 ? 2.064 -14.602 -12.102 1 98.88 91 GLU A C 1
ATOM 770 O O . GLU A 1 91 ? 1.858 -14.383 -10.906 1 98.88 91 GLU A O 1
ATOM 775 N N . VAL A 1 92 ? 3.143 -14.352 -12.758 1 98.75 92 VAL A N 1
ATOM 776 C CA . VAL A 1 92 ? 4.285 -13.766 -12.07 1 98.75 92 VAL A CA 1
ATOM 777 C C . VAL A 1 92 ? 4.676 -12.453 -12.742 1 98.75 92 VAL A C 1
ATOM 779 O O . VAL A 1 92 ? 4.773 -12.383 -13.969 1 98.75 92 VAL A O 1
ATOM 782 N N . TYR A 1 93 ? 4.859 -11.461 -11.953 1 98.62 93 TYR A N 1
ATOM 783 C CA . TYR A 1 93 ? 5.297 -10.141 -12.398 1 98.62 93 TYR A CA 1
ATOM 784 C C . TYR A 1 93 ? 6.617 -9.75 -11.742 1 98.62 93 TYR A C 1
ATOM 786 O O . TYR A 1 93 ? 6.684 -9.586 -10.516 1 98.62 93 TYR A O 1
ATOM 794 N N . GLU A 1 94 ? 7.605 -9.633 -12.555 1 98.31 94 GLU A N 1
ATOM 795 C CA . GLU A 1 94 ? 8.914 -9.25 -12.031 1 98.31 94 GLU A CA 1
ATOM 796 C C . GLU A 1 94 ? 9.031 -7.73 -11.898 1 98.31 94 GLU A C 1
ATOM 798 O O . GLU A 1 94 ? 8.953 -7.012 -12.898 1 98.31 94 GLU A O 1
ATOM 803 N N . VAL A 1 95 ? 9.094 -7.309 -10.672 1 97.69 95 VAL A N 1
ATOM 804 C CA . VAL A 1 95 ? 9.203 -5.898 -10.312 1 97.69 95 VAL A CA 1
ATOM 805 C C . VAL A 1 95 ? 10.305 -5.719 -9.266 1 97.69 95 VAL A C 1
ATOM 807 O O . VAL A 1 95 ? 10.156 -6.156 -8.125 1 97.69 95 VAL A O 1
ATOM 810 N N . GLU A 1 96 ? 11.312 -5.059 -9.586 1 95.25 96 GLU A N 1
ATOM 811 C CA . GLU A 1 96 ? 12.461 -4.922 -8.703 1 95.25 96 GLU A CA 1
ATOM 812 C C . GLU A 1 96 ? 12.203 -3.896 -7.602 1 95.25 96 GLU A C 1
ATOM 814 O O . GLU A 1 96 ? 12.594 -4.098 -6.449 1 95.25 96 GLU A O 1
ATOM 819 N N . ASP A 1 97 ? 11.547 -2.863 -7.91 1 96.5 97 ASP A N 1
ATOM 820 C CA . ASP A 1 97 ? 11.336 -1.774 -6.965 1 96.5 97 ASP A CA 1
ATOM 821 C C . ASP A 1 97 ? 10.328 -2.176 -5.883 1 96.5 97 ASP A C 1
ATOM 823 O O . ASP A 1 97 ? 9.203 -2.576 -6.191 1 96.5 97 ASP A O 1
ATOM 827 N N . ALA A 1 98 ? 10.727 -2.027 -4.598 1 97.19 98 ALA A N 1
ATOM 828 C CA . ALA A 1 98 ? 9.938 -2.502 -3.467 1 97.19 98 ALA A CA 1
ATOM 829 C C . ALA A 1 98 ? 8.648 -1.697 -3.324 1 97.19 98 ALA A C 1
ATOM 831 O O . ALA A 1 98 ? 7.59 -2.254 -3.016 1 97.19 98 ALA A O 1
ATOM 832 N N . MET A 1 99 ? 8.703 -0.432 -3.537 1 97.62 99 MET A N 1
ATOM 833 C CA . MET A 1 99 ? 7.512 0.404 -3.455 1 97.62 99 MET A CA 1
ATOM 834 C C . MET A 1 99 ? 6.5 0.013 -4.527 1 97.62 99 MET A C 1
ATOM 836 O O . MET A 1 99 ? 5.312 -0.14 -4.234 1 97.62 99 MET A O 1
ATOM 840 N N . GLU A 1 100 ? 7.027 -0.171 -5.684 1 97.81 100 GLU A N 1
ATOM 841 C CA . GLU A 1 100 ? 6.133 -0.547 -6.777 1 97.81 100 GLU A CA 1
ATOM 842 C C . GLU A 1 100 ? 5.48 -1.901 -6.512 1 97.81 100 GLU A C 1
ATOM 844 O O . GLU A 1 100 ? 4.293 -2.09 -6.789 1 97.81 100 GLU A O 1
ATOM 849 N N . ARG A 1 101 ? 6.219 -2.791 -5.93 1 98.06 101 ARG A N 1
ATOM 850 C CA . ARG A 1 101 ? 5.648 -4.09 -5.59 1 98.06 101 ARG A CA 1
ATOM 851 C C . ARG A 1 101 ? 4.48 -3.936 -4.617 1 98.06 101 ARG A C 1
ATOM 853 O O . ARG A 1 101 ? 3.434 -4.559 -4.797 1 98.06 101 ARG A O 1
ATOM 860 N N . GLU A 1 102 ? 4.727 -3.119 -3.643 1 98.25 102 GLU A N 1
ATOM 861 C CA . GLU A 1 102 ? 3.711 -2.873 -2.623 1 98.25 102 GLU A CA 1
ATOM 862 C C . GLU A 1 102 ? 2.445 -2.279 -3.234 1 98.25 102 GLU A C 1
ATOM 864 O O . GLU A 1 102 ? 1.335 -2.711 -2.918 1 98.25 102 GLU A O 1
ATOM 869 N N . ILE A 1 103 ? 2.645 -1.389 -4.113 1 98.5 103 ILE A N 1
ATOM 870 C CA . ILE A 1 103 ? 1.53 -0.682 -4.734 1 98.5 103 ILE A CA 1
ATOM 871 C C . ILE A 1 103 ? 0.776 -1.627 -5.668 1 98.5 103 ILE A C 1
ATOM 873 O O . ILE A 1 103 ? -0.454 -1.698 -5.629 1 98.5 103 ILE A O 1
ATOM 877 N N . TYR A 1 104 ? 1.477 -2.373 -6.484 1 98.62 104 TYR A N 1
ATOM 878 C CA . TYR A 1 104 ? 0.831 -3.311 -7.395 1 98.62 104 TYR A CA 1
ATOM 879 C C . TYR A 1 104 ? 0.057 -4.375 -6.625 1 98.62 104 TYR A C 1
ATOM 881 O O . TYR A 1 104 ? -1.036 -4.773 -7.035 1 98.62 104 TYR A O 1
ATOM 889 N N . GLU A 1 105 ? 0.663 -4.816 -5.582 1 98.62 105 GLU A N 1
ATOM 890 C CA . GLU A 1 105 ? -0.032 -5.805 -4.762 1 98.62 105 GLU A CA 1
ATOM 891 C C . GLU A 1 105 ? -1.365 -5.262 -4.258 1 98.62 105 GLU A C 1
ATOM 893 O O . GLU A 1 105 ? -2.406 -5.902 -4.426 1 98.62 105 GLU A O 1
ATOM 898 N N . THR A 1 106 ? -1.318 -4.059 -3.664 1 98.62 106 THR A N 1
ATOM 899 C CA . THR A 1 106 ? -2.523 -3.426 -3.143 1 98.62 106 THR A CA 1
ATOM 900 C C . THR A 1 106 ? -3.553 -3.221 -4.254 1 98.62 106 THR A C 1
ATOM 902 O O . THR A 1 106 ? -4.734 -3.523 -4.074 1 98.62 106 THR A O 1
ATOM 905 N N . TYR A 1 107 ? -3.133 -2.771 -5.348 1 98.5 107 TYR A N 1
ATOM 906 C CA . TYR A 1 107 ? -4 -2.502 -6.488 1 98.5 107 TYR A CA 1
ATOM 907 C C . TYR A 1 107 ? -4.66 -3.781 -6.988 1 98.5 107 TYR A C 1
ATOM 909 O O . TYR A 1 107 ? -5.879 -3.83 -7.168 1 98.5 107 TYR A O 1
ATOM 917 N N . ALA A 1 108 ? -3.885 -4.809 -7.129 1 98.62 108 ALA A N 1
ATOM 918 C CA . ALA A 1 108 ? -4.379 -6.07 -7.668 1 98.62 108 ALA A CA 1
ATOM 919 C C . ALA A 1 108 ? -5.355 -6.734 -6.703 1 98.62 108 ALA A C 1
ATOM 921 O O . ALA A 1 108 ? -6.406 -7.234 -7.117 1 98.62 108 ALA A O 1
ATOM 922 N N . ILE A 1 109 ? -4.961 -6.715 -5.426 1 98.75 109 ILE A N 1
ATOM 923 C CA . ILE A 1 109 ? -5.836 -7.301 -4.418 1 98.75 109 ILE A CA 1
ATOM 924 C C . ILE A 1 109 ? -7.242 -6.715 -4.551 1 98.75 109 ILE A C 1
ATOM 926 O O . ILE A 1 109 ? -8.234 -7.445 -4.52 1 98.75 109 ILE A O 1
ATOM 930 N N . ASN A 1 110 ? -7.332 -5.441 -4.789 1 98.44 110 ASN A N 1
ATOM 931 C CA . ASN A 1 110 ? -8.617 -4.758 -4.668 1 98.44 110 ASN A CA 1
ATOM 932 C C . ASN A 1 110 ? -9.336 -4.68 -6.012 1 98.44 110 ASN A C 1
ATOM 934 O O . ASN A 1 110 ? -10.555 -4.836 -6.074 1 98.44 110 ASN A O 1
ATOM 938 N N . THR A 1 111 ? -8.633 -4.488 -7.09 1 97.75 111 THR A N 1
ATOM 939 C CA . THR A 1 111 ? -9.273 -4.355 -8.391 1 97.75 111 THR A CA 1
ATOM 940 C C . THR A 1 111 ? -9.742 -5.715 -8.906 1 97.75 111 THR A C 1
ATOM 942 O O . THR A 1 111 ? -10.766 -5.809 -9.586 1 97.75 111 THR A O 1
ATOM 945 N N . LEU A 1 112 ? -9 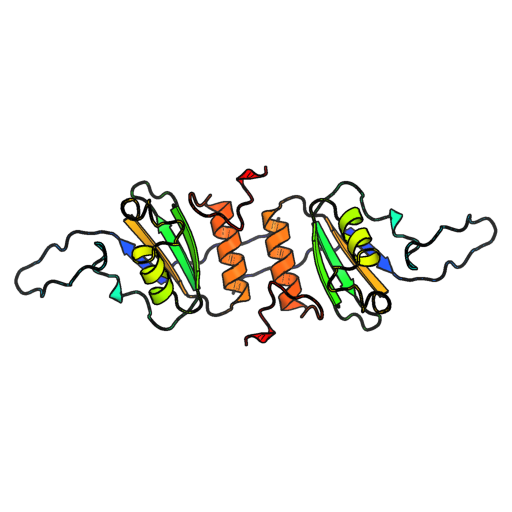-6.785 -8.516 1 98.31 112 LEU A N 1
ATOM 946 C CA . LEU A 1 112 ? -9.336 -8.125 -8.992 1 98.31 112 LEU A CA 1
ATOM 947 C C . LEU A 1 112 ? -10.102 -8.906 -7.934 1 98.31 112 LEU A C 1
ATOM 949 O O . LEU A 1 112 ? -10.461 -10.062 -8.148 1 98.31 112 LEU A O 1
ATOM 953 N N . LYS A 1 113 ? -10.312 -8.258 -6.84 1 98.06 113 LYS A N 1
ATOM 954 C CA . LYS A 1 113 ? -11.094 -8.82 -5.742 1 98.06 113 LYS A CA 1
ATOM 955 C C . LYS A 1 113 ? -10.562 -10.195 -5.34 1 98.06 113 LYS A C 1
ATOM 957 O O . LYS A 1 113 ? -11.305 -11.18 -5.348 1 98.06 113 LYS A O 1
ATOM 962 N N . ALA A 1 114 ? -9.281 -10.227 -4.891 1 98.75 114 ALA A N 1
ATOM 963 C CA . ALA A 1 114 ? -8.609 -11.461 -4.484 1 98.75 114 ALA A CA 1
ATOM 964 C C . ALA A 1 114 ? -9.359 -12.133 -3.332 1 98.75 114 ALA A C 1
ATOM 966 O O . ALA A 1 114 ? -9.594 -11.516 -2.293 1 98.75 114 ALA A O 1
ATOM 967 N N . LYS A 1 115 ? -9.641 -13.312 -3.459 1 98.25 115 LYS A N 1
ATOM 968 C CA . LYS A 1 115 ? -10.617 -14.023 -2.631 1 98.25 115 LYS A CA 1
ATOM 969 C C . LYS A 1 115 ? -10.055 -14.297 -1.237 1 98.25 115 LYS A C 1
ATOM 971 O O . LYS A 1 115 ? -10.773 -14.188 -0.242 1 98.25 115 LYS A O 1
ATOM 976 N N . TYR A 1 116 ? -8.758 -14.594 -1.139 1 98.5 116 TYR A N 1
ATOM 977 C CA . TYR A 1 116 ? -8.281 -15.156 0.119 1 98.5 116 TYR A CA 1
ATOM 978 C C . TYR A 1 116 ? -7.273 -14.227 0.785 1 98.5 116 TYR A C 1
ATOM 980 O O . TYR A 1 116 ? -6.68 -14.578 1.81 1 98.5 116 TYR A O 1
ATOM 988 N N . ASN A 1 117 ? -7.055 -13.07 0.14 1 98.31 117 ASN A N 1
ATOM 989 C CA . ASN A 1 117 ? -6.227 -12.109 0.865 1 98.31 117 ASN A CA 1
ATOM 990 C C . ASN A 1 117 ? -6.922 -11.609 2.125 1 98.31 117 ASN A C 1
ATOM 992 O O . ASN A 1 117 ? -8.133 -11.359 2.115 1 98.31 117 ASN A O 1
ATOM 996 N N . ILE A 1 118 ? -6.125 -11.422 3.125 1 95.5 118 ILE A N 1
ATOM 997 C CA . ILE A 1 118 ? -6.664 -10.984 4.406 1 95.5 118 ILE A CA 1
ATOM 998 C C . ILE A 1 118 ? -6.32 -9.516 4.633 1 95.5 118 ILE A C 1
ATOM 1000 O O . ILE A 1 118 ? -7.156 -8.742 5.113 1 95.5 118 ILE A O 1
ATOM 1004 N N . GLU A 1 119 ? -5.129 -9.188 4.273 1 94.62 119 GLU A N 1
ATOM 1005 C CA . GLU A 1 119 ? -4.664 -7.816 4.441 1 94.62 119 GLU A CA 1
ATOM 1006 C C . GLU A 1 119 ? -4.832 -7.016 3.152 1 94.62 119 GLU A C 1
ATOM 1008 O O . GLU A 1 119 ? -4.883 -7.59 2.061 1 94.62 119 GLU A O 1
ATOM 1013 N N . LYS A 1 120 ? -4.957 -5.754 3.289 1 96.44 120 LYS A N 1
ATOM 1014 C CA . LYS A 1 120 ? -5.023 -4.809 2.178 1 96.44 120 LYS A CA 1
ATOM 1015 C C . LYS A 1 120 ? -6.309 -4.992 1.376 1 96.44 120 LYS A C 1
ATOM 1017 O O . LYS A 1 120 ? -6.305 -4.875 0.149 1 96.44 120 LYS A O 1
ATOM 1022 N N . VAL A 1 121 ? -7.332 -5.434 2.02 1 97.88 121 VAL A N 1
ATOM 1023 C CA . VAL A 1 121 ? -8.625 -5.648 1.381 1 97.88 121 VAL A CA 1
ATOM 1024 C C . VAL A 1 121 ? -9.555 -4.48 1.701 1 97.88 121 VAL A C 1
ATOM 1026 O O . VAL A 1 121 ? -10.016 -4.34 2.838 1 97.88 121 VAL A O 1
ATOM 1029 N N . PHE A 1 122 ? -9.867 -3.754 0.625 1 96.5 122 PHE A N 1
ATOM 1030 C CA . PHE A 1 122 ? -10.672 -2.557 0.855 1 96.5 122 PHE A CA 1
ATOM 1031 C C . PHE A 1 122 ? -12 -2.648 0.122 1 96.5 122 PHE A C 1
ATOM 1033 O O . PHE A 1 122 ? -12.922 -1.868 0.389 1 96.5 122 PHE A O 1
ATOM 1040 N N . TYR A 1 123 ? -12.125 -3.559 -0.755 1 92.81 123 TYR A N 1
ATOM 1041 C CA . TYR A 1 123 ? -13.336 -3.652 -1.566 1 92.81 123 TYR A CA 1
ATOM 1042 C C . TYR A 1 123 ? -14.5 -4.176 -0.743 1 92.81 123 TYR A C 1
ATOM 1044 O O . TYR A 1 123 ? -15.656 -4.07 -1.158 1 92.81 123 TYR A O 1
ATOM 1052 N N . LYS A 1 124 ? -14.195 -4.68 0.387 1 86.69 124 LYS A N 1
ATOM 1053 C CA . LYS A 1 124 ? -15.25 -5.172 1.27 1 86.69 124 LYS A CA 1
ATOM 1054 C C . LYS A 1 124 ? -15.766 -4.062 2.18 1 86.69 124 LYS A C 1
ATOM 1056 O O . LYS A 1 124 ? -16.781 -4.238 2.865 1 86.69 124 LYS A O 1
ATOM 1061 N N . GLU A 1 125 ? -15.055 -2.961 2.285 1 72.56 125 GLU A N 1
ATOM 1062 C CA . GLU A 1 125 ? -15.438 -1.848 3.15 1 72.56 125 GLU A CA 1
ATOM 1063 C C . GLU A 1 125 ? -16.438 -0.933 2.459 1 72.56 125 GLU A C 1
ATOM 1065 O O . GLU A 1 125 ? -17.094 -0.118 3.111 1 72.56 125 GLU A O 1
ATOM 1070 N N . SER A 1 126 ? -16.609 -1.029 1.08 1 56.5 126 SER A N 1
ATOM 1071 C CA . SER A 1 126 ? -17.531 -0.131 0.405 1 56.5 126 SER A CA 1
ATOM 1072 C C . SER A 1 126 ? -18.969 -0.625 0.533 1 56.5 126 SER A C 1
ATOM 1074 O O . SER A 1 126 ? -19.219 -1.833 0.569 1 56.5 126 SER A O 1
ATOM 1076 N N . MET B 1 1 ? 7.879 1.165 -15.109 1 81.25 1 MET B N 1
ATOM 1077 C CA . MET B 1 1 ? 7.711 1.953 -13.891 1 81.25 1 MET B CA 1
ATOM 1078 C C . MET B 1 1 ? 6.273 2.438 -13.75 1 81.25 1 MET B C 1
ATOM 1080 O O . MET B 1 1 ? 5.609 2.73 -14.742 1 81.25 1 MET B O 1
ATOM 1084 N N . ILE B 1 2 ? 5.766 2.375 -12.5 1 92.38 2 ILE B N 1
ATOM 1085 C CA . ILE B 1 2 ? 4.391 2.801 -12.258 1 92.38 2 ILE B CA 1
ATOM 1086 C C . ILE B 1 2 ? 4.305 4.324 -12.305 1 92.38 2 ILE B C 1
ATOM 1088 O O . ILE B 1 2 ? 5.184 5.02 -11.789 1 92.38 2 ILE B O 1
ATOM 1092 N N . LYS B 1 3 ? 3.357 4.801 -13.039 1 91 3 LYS B N 1
ATOM 1093 C CA . LYS B 1 3 ? 3.193 6.25 -13.141 1 91 3 LYS B CA 1
ATOM 1094 C C . LYS B 1 3 ? 2.123 6.75 -12.18 1 91 3 LYS B C 1
ATOM 1096 O O . LYS B 1 3 ? 0.929 6.555 -12.406 1 91 3 LYS B O 1
ATOM 1101 N N . ILE B 1 4 ? 2.57 7.395 -11.125 1 95.25 4 ILE B N 1
ATOM 1102 C CA . ILE B 1 4 ? 1.688 7.984 -10.125 1 95.25 4 ILE B CA 1
ATOM 1103 C C . ILE B 1 4 ? 2.109 9.43 -9.852 1 95.25 4 ILE B C 1
ATOM 1105 O O . ILE B 1 4 ? 3.303 9.727 -9.781 1 95.25 4 ILE B O 1
ATOM 1109 N N . GLU B 1 5 ? 1.104 10.258 -9.773 1 94.88 5 GLU B N 1
ATOM 1110 C CA . GLU B 1 5 ? 1.33 11.633 -9.359 1 94.88 5 GLU B CA 1
ATOM 1111 C C . GLU B 1 5 ? 0.412 12.023 -8.203 1 94.88 5 GLU B C 1
ATOM 1113 O O . GLU B 1 5 ? -0.765 11.656 -8.188 1 94.88 5 GLU B O 1
ATOM 1118 N N . LEU B 1 6 ? 0.976 12.781 -7.324 1 96.81 6 LEU B N 1
ATOM 1119 C CA . LEU B 1 6 ? 0.124 13.281 -6.246 1 96.81 6 LEU B CA 1
ATOM 1120 C C . LEU B 1 6 ? -0.859 14.32 -6.77 1 96.81 6 LEU B C 1
ATOM 1122 O O . LEU B 1 6 ? -0.497 15.164 -7.594 1 96.81 6 LEU B O 1
ATOM 1126 N N . PRO B 1 7 ? -2.055 14.242 -6.316 1 96.94 7 PRO B N 1
ATOM 1127 C CA . PRO B 1 7 ? -2.967 15.336 -6.656 1 96.94 7 PRO B CA 1
ATOM 1128 C C . PRO B 1 7 ? -2.613 16.641 -5.949 1 96.94 7 PRO B C 1
ATOM 1130 O O . PRO B 1 7 ? -1.685 16.688 -5.137 1 96.94 7 PRO B O 1
ATOM 1133 N N . LYS B 1 8 ? -3.326 17.656 -6.363 1 97.44 8 LYS B N 1
ATOM 1134 C CA . LYS B 1 8 ? -3.209 18.891 -5.602 1 97.44 8 LYS B CA 1
ATOM 1135 C C . LYS B 1 8 ? -3.857 18.766 -4.227 1 97.44 8 LYS B C 1
ATOM 1137 O O . LYS B 1 8 ? -4.938 18.188 -4.098 1 97.44 8 LYS B O 1
ATOM 1142 N N . PRO B 1 9 ? -3.199 19.344 -3.291 1 98.56 9 PRO B N 1
ATOM 1143 C CA . PRO B 1 9 ? -3.832 19.266 -1.972 1 98.56 9 PRO B CA 1
ATOM 1144 C C . PRO B 1 9 ? -5.137 20.062 -1.904 1 98.56 9 PRO B C 1
ATOM 1146 O O . PRO B 1 9 ? -5.27 21.094 -2.559 1 98.56 9 PRO B O 1
ATOM 1149 N N . ASP B 1 10 ? -6.008 19.594 -1.12 1 98.62 10 ASP B N 1
ATOM 1150 C CA . ASP B 1 10 ? -7.277 20.281 -0.884 1 98.62 10 ASP B CA 1
ATOM 1151 C C . ASP B 1 10 ? -7.113 21.391 0.145 1 98.62 10 ASP B C 1
ATOM 1153 O O . ASP B 1 10 ? -7.793 22.422 0.067 1 98.62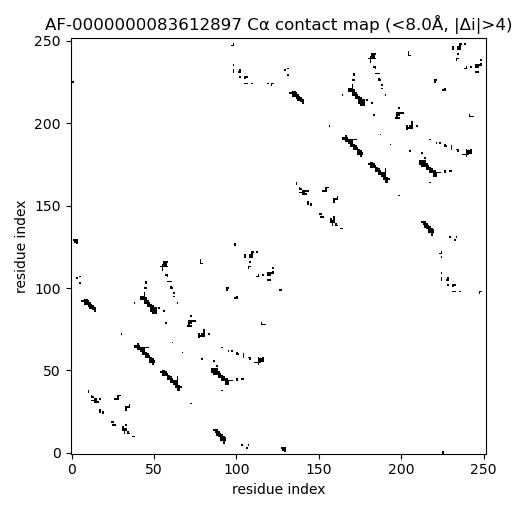 10 ASP B O 1
ATOM 1157 N N . VAL B 1 11 ? -6.297 21.188 1.12 1 98.38 11 VAL B N 1
ATOM 1158 C CA . VAL B 1 11 ? -6.051 22.156 2.186 1 98.38 11 VAL B CA 1
ATOM 1159 C C . VAL B 1 11 ? -4.555 22.219 2.48 1 98.38 11 VAL B C 1
ATOM 1161 O O . VAL B 1 11 ? -3.875 21.203 2.535 1 98.38 11 VAL B O 1
ATOM 1164 N N . VAL B 1 12 ? -4.051 23.391 2.574 1 98.38 12 VAL B N 1
ATOM 1165 C CA . VAL B 1 12 ? -2.695 23.641 3.055 1 98.38 12 VAL B CA 1
ATOM 1166 C C . VAL B 1 12 ? -2.732 24.688 4.168 1 98.38 12 VAL B C 1
ATOM 1168 O O . VAL B 1 12 ? -3.268 25.781 3.982 1 98.38 12 VAL B O 1
ATOM 1171 N N . ILE B 1 13 ? -2.186 24.281 5.309 1 97.69 13 ILE B N 1
ATOM 1172 C CA . ILE B 1 13 ? -2.156 25.234 6.402 1 97.69 13 ILE B CA 1
ATOM 1173 C C . ILE B 1 13 ? -0.742 25.328 6.973 1 97.69 13 ILE B C 1
ATOM 1175 O O . ILE B 1 13 ? 0.053 24.406 6.828 1 97.69 13 ILE B O 1
ATOM 1179 N N . TYR B 1 14 ? -0.424 26.453 7.645 1 96.81 14 TYR B N 1
ATOM 1180 C CA . TYR B 1 14 ? 0.894 26.75 8.195 1 96.81 14 TYR B CA 1
ATOM 1181 C C . TYR B 1 14 ? 0.791 27.172 9.656 1 96.81 14 TYR B C 1
ATOM 1183 O O . TYR B 1 14 ? -0.244 27.672 10.094 1 96.81 14 TYR B O 1
ATOM 1191 N N . GLN B 1 15 ? 1.887 26.828 10.312 1 93 15 GLN B N 1
ATOM 1192 C CA . GLN B 1 15 ? 1.99 27.469 11.625 1 93 15 GLN B CA 1
ATOM 1193 C C . GLN B 1 15 ? 2.16 28.969 11.484 1 93 15 GLN B C 1
ATOM 1195 O O . GLN B 1 15 ? 2.99 29.438 10.703 1 93 15 GLN B O 1
ATOM 1200 N N . ARG B 1 16 ? 1.273 29.688 12.062 1 83.75 16 ARG B N 1
ATOM 1201 C CA . ARG B 1 16 ? 1.459 31.125 12.008 1 83.75 16 ARG B CA 1
ATOM 1202 C C . ARG B 1 16 ? 0.88 31.797 13.242 1 83.75 16 ARG B C 1
ATOM 1204 O O . ARG B 1 16 ? -0.052 31.281 13.859 1 83.75 16 ARG B O 1
ATOM 1211 N N . LYS B 1 17 ? 1.663 32.906 13.594 1 73.94 17 LYS B N 1
ATOM 1212 C CA . LYS B 1 17 ? 1.136 33.75 14.641 1 73.94 17 LYS B CA 1
ATOM 1213 C C . LYS B 1 17 ? -0.023 34.625 14.117 1 73.94 17 LYS B C 1
ATOM 1215 O O . LYS B 1 17 ? -0.012 35.062 12.969 1 73.94 17 LYS B O 1
ATOM 1220 N N . GLN B 1 18 ? -1.155 34.594 14.836 1 73.19 18 GLN B N 1
ATOM 1221 C CA . GLN B 1 18 ? -2.311 35.406 14.445 1 73.19 18 GLN B CA 1
ATOM 1222 C C . GLN B 1 18 ? -1.985 36.906 14.484 1 73.19 18 GLN B C 1
ATOM 1224 O O . GLN B 1 18 ? -1.389 37.375 15.453 1 73.19 18 GLN B O 1
ATOM 1229 N N . GLU B 1 19 ? -1.836 37.562 13.289 1 69.56 19 GLU B N 1
ATOM 1230 C CA . GLU B 1 19 ? -1.781 39 13.328 1 69.56 19 GLU B CA 1
ATOM 1231 C C . GLU B 1 19 ? -3.174 39.594 13.508 1 69.56 19 GLU B C 1
ATOM 1233 O O . GLU B 1 19 ? -3.982 39.594 12.578 1 69.56 19 GLU B O 1
ATOM 1238 N N . LEU B 1 20 ? -3.494 39.844 14.75 1 68.19 20 LEU B N 1
ATOM 1239 C CA . LEU B 1 20 ? -4.84 40.312 15.047 1 68.19 20 LEU B CA 1
ATOM 1240 C C . LEU B 1 20 ? -5.016 41.781 14.602 1 68.19 20 LEU B C 1
ATOM 1242 O O . LEU B 1 20 ? -4.16 42.625 14.867 1 68.19 20 LEU B O 1
ATOM 1246 N N . LYS B 1 21 ? -5.695 41.969 13.406 1 67 21 LYS B N 1
ATOM 1247 C CA . LYS B 1 21 ? -6.102 43.312 13.055 1 67 21 LYS B CA 1
ATOM 1248 C C . LYS B 1 21 ? -7.184 43.844 13.992 1 67 21 LYS B C 1
ATOM 1250 O O . LYS B 1 21 ? -7.812 43.062 14.711 1 67 21 LYS B O 1
ATOM 1255 N N . GLU B 1 22 ? -7.438 45 14.016 1 69.25 22 GLU B N 1
ATOM 1256 C CA . GLU B 1 22 ? -8.477 45.625 14.82 1 69.25 22 GLU B CA 1
ATOM 1257 C C . GLU B 1 22 ? -9.852 45.031 14.5 1 69.25 22 GLU B C 1
ATOM 1259 O O . GLU B 1 22 ? -10.25 44.969 13.336 1 69.25 22 GLU B O 1
ATOM 1264 N N . GLY B 1 23 ? -10.562 44.406 15.508 1 72.81 23 GLY B N 1
ATOM 1265 C CA . GLY B 1 23 ? -11.922 43.906 15.391 1 72.81 23 GLY B CA 1
ATOM 1266 C C . GLY B 1 23 ? -11.992 42.406 15.125 1 72.81 23 GLY B C 1
ATOM 1267 O O . GLY B 1 23 ? -13.078 41.844 15.133 1 72.81 23 GLY B O 1
ATOM 1268 N N . GLU B 1 24 ? -10.82 41.875 14.805 1 69.75 24 GLU B N 1
ATOM 1269 C CA . GLU B 1 24 ? -10.836 40.438 14.508 1 69.75 24 GLU B CA 1
ATOM 1270 C C . GLU B 1 24 ? -10.828 39.594 15.789 1 69.75 24 GLU B C 1
ATOM 1272 O O . GLU B 1 24 ? -10.195 40 16.781 1 69.75 24 GLU B O 1
ATOM 1277 N N . VAL B 1 25 ? -11.812 38.781 15.875 1 74.81 25 VAL B N 1
ATOM 1278 C CA . VAL B 1 25 ? -11.859 37.844 16.984 1 74.81 25 VAL B CA 1
ATOM 1279 C C . VAL B 1 25 ? -10.688 36.875 16.891 1 74.81 25 VAL B C 1
ATOM 1281 O O . VAL B 1 25 ? -10.461 36.25 15.836 1 74.81 25 VAL B O 1
ATOM 1284 N N . PRO B 1 26 ? -9.922 36.875 17.906 1 78.19 26 PRO B N 1
ATOM 1285 C CA . PRO B 1 26 ? -8.789 35.938 17.906 1 78.19 26 PRO B CA 1
ATOM 1286 C C . PRO B 1 26 ? -9.219 34.5 17.719 1 78.19 26 PRO B C 1
ATOM 1288 O O . PRO B 1 26 ? -10.242 34.062 18.281 1 78.19 26 PRO B O 1
ATOM 1291 N N . ILE B 1 27 ? -8.719 33.812 16.75 1 80.75 27 ILE B N 1
ATOM 1292 C CA . ILE B 1 27 ? -8.953 32.375 16.578 1 80.75 27 ILE B CA 1
ATOM 1293 C C . ILE B 1 27 ? -8.016 31.594 17.484 1 80.75 27 ILE B C 1
ATOM 1295 O O . ILE B 1 27 ? -6.816 31.875 17.547 1 80.75 27 ILE B O 1
ATOM 1299 N N . THR B 1 28 ? -8.594 30.719 18.281 1 82.75 28 THR B N 1
ATOM 1300 C CA . THR B 1 28 ? -7.773 29.844 19.109 1 82.75 28 THR B CA 1
ATOM 1301 C C . THR B 1 28 ? -6.965 28.875 18.266 1 82.75 28 THR B C 1
ATOM 1303 O O . THR B 1 28 ? -7.535 28.062 17.531 1 82.75 28 THR B O 1
ATOM 1306 N N . PRO B 1 29 ? -5.711 28.984 18.344 1 88.19 29 PRO B N 1
ATOM 1307 C CA . PRO B 1 29 ? -4.891 28.109 17.516 1 88.19 29 PRO B CA 1
ATOM 1308 C C . PRO B 1 29 ? -4.863 26.672 18.031 1 88.19 29 PRO B C 1
ATOM 1310 O O . PRO B 1 29 ? -4.973 26.438 19.234 1 88.19 29 PRO B O 1
ATOM 1313 N N . PHE B 1 30 ? -4.887 25.766 17.125 1 92.56 30 PHE B N 1
ATOM 1314 C CA . PHE B 1 30 ? -4.594 24.375 17.438 1 92.56 30 PHE B CA 1
ATOM 1315 C C . PHE B 1 30 ? -3.109 24.078 17.25 1 92.56 30 PHE B C 1
ATOM 1317 O O . PHE B 1 30 ? -2.639 23.906 16.125 1 92.56 30 PHE B O 1
ATOM 1324 N N . HIS B 1 31 ? -2.34 23.953 18.344 1 92.44 31 HIS B N 1
ATOM 1325 C CA . HIS B 1 31 ? -0.899 23.734 18.297 1 92.44 31 HIS B CA 1
ATOM 1326 C C . HIS B 1 31 ? -0.226 24.672 17.297 1 92.44 31 HIS B C 1
ATOM 1328 O O . HIS B 1 31 ? 0.581 24.234 16.484 1 92.44 31 HIS B O 1
ATOM 1334 N N . GLY B 1 32 ? -0.669 25.859 17.297 1 91.56 32 GLY B N 1
ATOM 1335 C CA . GLY B 1 32 ? -0.046 26.891 16.484 1 91.56 32 GLY B CA 1
ATOM 1336 C C . GLY B 1 32 ? -0.714 27.047 15.125 1 91.56 32 GLY B C 1
ATOM 1337 O O . GLY B 1 32 ? -0.359 27.953 14.359 1 91.56 32 GLY B O 1
ATOM 1338 N N . PHE B 1 33 ? -1.653 26.203 14.82 1 95.5 33 PHE B N 1
ATOM 1339 C CA . PHE B 1 33 ? -2.387 26.297 13.562 1 95.5 33 PHE B CA 1
ATOM 1340 C C . PHE B 1 33 ? -3.715 27.016 13.766 1 95.5 33 PHE B C 1
ATOM 1342 O O . PHE B 1 33 ? -4.637 26.469 14.375 1 95.5 33 PHE B O 1
ATOM 1349 N N . ILE B 1 34 ? -3.873 28.109 13.172 1 92.94 34 ILE B N 1
ATOM 1350 C CA . ILE B 1 34 ? -5.086 28.891 13.367 1 92.94 34 ILE B CA 1
ATOM 1351 C C . ILE B 1 34 ? -6.117 28.531 12.305 1 92.94 34 ILE B C 1
ATOM 1353 O O . ILE B 1 34 ? -7.293 28.875 12.422 1 92.94 34 ILE B O 1
ATOM 1357 N N . ASP B 1 35 ? -5.684 27.828 11.273 1 94.44 35 ASP B N 1
ATOM 1358 C CA . ASP B 1 35 ? -6.578 27.469 10.18 1 94.44 35 ASP B CA 1
ATOM 1359 C C . ASP B 1 35 ? -6.938 25.984 10.227 1 94.44 35 ASP B C 1
ATOM 1361 O O . ASP B 1 35 ? -7.332 25.406 9.211 1 94.44 35 ASP B O 1
ATOM 1365 N N . PHE B 1 36 ? -6.773 25.422 11.359 1 96.12 36 PHE B N 1
ATOM 1366 C CA . PHE B 1 36 ? -7.02 23.984 11.492 1 96.12 36 PHE B CA 1
ATOM 1367 C C . PHE B 1 36 ? -8.461 23.641 11.141 1 96.12 36 PHE B C 1
ATOM 1369 O O . PHE B 1 36 ? -8.742 22.578 10.609 1 96.12 36 PHE B O 1
ATOM 1376 N N . HIS B 1 37 ? -9.328 24.531 11.4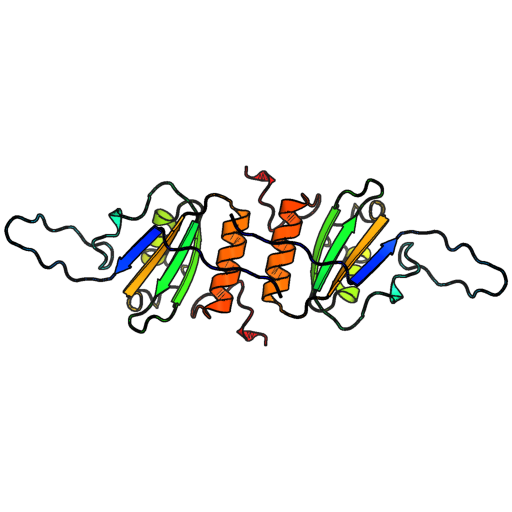14 1 94.38 37 HIS B N 1
ATOM 1377 C CA . HIS B 1 37 ? -10.758 24.328 11.188 1 94.38 37 HIS B CA 1
ATOM 1378 C C . HIS B 1 37 ? -11.062 24.172 9.703 1 94.38 37 HIS B C 1
ATOM 1380 O O . HIS B 1 37 ? -12.164 23.7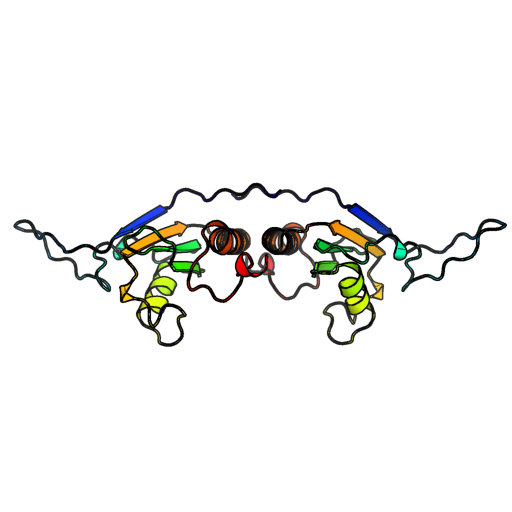66 9.328 1 94.38 37 HIS B O 1
ATOM 1386 N N . LYS B 1 38 ? -10.07 24.531 8.867 1 96.62 38 LYS B N 1
ATOM 1387 C CA . LYS B 1 38 ? -10.266 24.406 7.426 1 96.62 38 LYS B CA 1
ATOM 1388 C C . LYS B 1 38 ? -10.203 22.953 6.984 1 96.62 38 LYS B C 1
ATOM 1390 O O . LYS B 1 38 ? -10.625 22.625 5.875 1 96.62 38 LYS B O 1
ATOM 1395 N N . ILE B 1 39 ? -9.711 22.109 7.789 1 97.56 39 ILE B N 1
ATOM 1396 C CA . ILE B 1 39 ? -9.664 20.688 7.492 1 97.56 39 ILE B CA 1
ATOM 1397 C C . ILE B 1 39 ? -11.023 20.047 7.781 1 97.56 39 ILE B C 1
ATOM 1399 O O . ILE B 1 39 ? -11.578 20.219 8.867 1 97.56 39 ILE B O 1
ATOM 1403 N N . THR B 1 40 ? -11.414 19.328 6.891 1 95 40 THR B N 1
ATOM 1404 C CA . THR B 1 40 ? -12.734 18.719 7 1 95 40 THR B CA 1
ATOM 1405 C C . THR B 1 40 ? -12.781 17.734 8.164 1 95 40 THR B C 1
ATOM 1407 O O . THR B 1 40 ? -11.812 17.016 8.414 1 95 40 THR B O 1
ATOM 1410 N N . ARG B 1 41 ? -13.977 17.656 8.734 1 95.94 41 ARG B N 1
ATOM 1411 C CA . ARG B 1 41 ? -14.188 16.734 9.844 1 95.94 41 ARG B CA 1
ATOM 1412 C C . ARG B 1 41 ? -14.719 15.398 9.344 1 95.94 41 ARG B C 1
ATOM 1414 O O . ARG B 1 41 ? -14.773 14.422 10.094 1 95.94 41 ARG B O 1
ATOM 1421 N N . GLU B 1 42 ? -15.07 15.273 8.07 1 96.88 42 GLU B N 1
ATOM 1422 C CA . GLU B 1 42 ? -15.906 14.164 7.613 1 96.88 42 GLU B CA 1
ATOM 1423 C C . GLU B 1 42 ? -15.156 13.289 6.617 1 96.88 42 GLU B C 1
ATOM 1425 O O . GLU B 1 42 ? -15.438 12.094 6.5 1 96.88 42 GLU B O 1
ATOM 1430 N N . LYS B 1 43 ? -14.273 13.867 5.961 1 97.44 43 LYS B N 1
ATOM 1431 C CA . LYS B 1 43 ? -13.719 13.172 4.805 1 97.44 43 LYS B CA 1
ATOM 1432 C C . LYS B 1 43 ? -12.438 12.43 5.176 1 97.44 43 LYS B C 1
ATOM 1434 O O . LYS B 1 43 ? -11.695 12.867 6.059 1 97.44 43 LYS B O 1
ATOM 1439 N N . GLY B 1 44 ? -12.25 11.336 4.43 1 98 44 GLY B N 1
ATOM 1440 C CA . GLY B 1 44 ? -11 10.602 4.527 1 98 44 GLY B CA 1
ATOM 1441 C C . GLY B 1 44 ? -9.992 11.008 3.473 1 98 44 GLY B C 1
ATOM 1442 O O . GLY B 1 44 ? -10.289 11.82 2.594 1 98 44 GLY B O 1
ATOM 1443 N N . GLY B 1 45 ? -8.812 10.562 3.611 1 98.44 45 GLY B N 1
ATOM 1444 C CA . GLY B 1 45 ? -7.711 10.836 2.703 1 98.44 45 GLY B CA 1
ATOM 1445 C C . GLY B 1 45 ? -6.348 10.609 3.33 1 98.44 45 GLY B C 1
ATOM 1446 O O . GLY B 1 45 ? -6.156 9.641 4.074 1 98.44 45 GLY B O 1
ATOM 1447 N N . PHE B 1 46 ? -5.395 11.375 2.891 1 98.75 46 PHE B N 1
ATOM 1448 C CA . PHE B 1 46 ? -4.062 11.328 3.49 1 98.75 46 PHE B CA 1
ATOM 1449 C C . PHE B 1 46 ? -3.504 12.727 3.686 1 98.75 46 PHE B C 1
ATOM 1451 O O . PHE B 1 46 ? -4.07 13.703 3.189 1 98.75 46 PHE B O 1
ATOM 1458 N N . PHE B 1 47 ? -2.523 12.789 4.547 1 98.88 47 PHE B N 1
ATOM 1459 C CA . PHE B 1 47 ? -1.966 14.078 4.93 1 98.88 47 PHE B CA 1
ATOM 1460 C C . PHE B 1 47 ? -0.451 13.992 5.074 1 98.88 47 PHE B C 1
ATOM 1462 O O . PHE B 1 47 ? 0.1 12.906 5.246 1 98.88 47 PHE B O 1
ATOM 1469 N N . LEU B 1 48 ? 0.178 15.086 4.949 1 98.94 48 LEU B N 1
ATOM 1470 C CA . LEU B 1 48 ? 1.626 15.211 5.066 1 98.94 48 LEU B CA 1
ATOM 1471 C C . LEU B 1 48 ? 1.992 16.297 6.07 1 98.94 48 LEU B C 1
ATOM 1473 O O . LEU B 1 48 ? 1.416 17.391 6.047 1 98.94 48 LEU B O 1
ATOM 1477 N N . PHE B 1 49 ? 2.869 16 6.961 1 98.81 49 PHE B N 1
ATOM 1478 C CA . PHE B 1 49 ? 3.508 17 7.816 1 98.81 49 PHE B CA 1
ATOM 1479 C C . PHE B 1 49 ? 4.836 17.453 7.223 1 98.81 49 PHE B C 1
ATOM 1481 O O . PHE B 1 49 ? 5.652 16.625 6.812 1 98.81 49 PHE B O 1
ATOM 1488 N N . TYR B 1 50 ? 5.059 18.766 7.203 1 98.88 50 TYR B N 1
ATOM 1489 C CA . TYR B 1 50 ? 6.316 19.328 6.727 1 98.88 50 TYR B CA 1
ATOM 1490 C C . TYR B 1 50 ? 7 20.141 7.828 1 98.88 50 TYR B C 1
ATOM 1492 O O . TYR B 1 50 ? 6.336 20.703 8.695 1 98.88 50 TYR B O 1
ATOM 1500 N N . ASN B 1 51 ? 8.32 20.172 7.699 1 98.62 51 ASN B N 1
ATOM 1501 C CA . ASN B 1 51 ? 9.016 21.156 8.516 1 98.62 51 ASN B CA 1
ATOM 1502 C C . ASN B 1 51 ? 9.234 22.469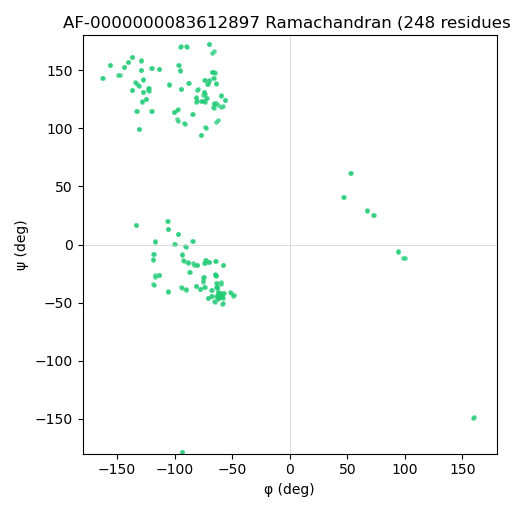 7.758 1 98.62 51 ASN B C 1
ATOM 1504 O O . ASN B 1 51 ? 8.766 22.625 6.629 1 98.62 51 ASN B O 1
ATOM 1508 N N . LYS B 1 52 ? 9.891 23.422 8.406 1 97.38 52 LYS B N 1
ATOM 1509 C CA . LYS B 1 52 ? 10.07 24.75 7.855 1 97.38 52 LYS B CA 1
ATOM 1510 C C . LYS B 1 52 ? 10.93 24.719 6.594 1 97.38 52 LYS B C 1
ATOM 1512 O O . LYS B 1 52 ? 10.82 25.594 5.734 1 97.38 52 LYS B O 1
ATOM 1517 N N . ALA B 1 53 ? 11.781 23.734 6.488 1 98.12 53 ALA B N 1
ATOM 1518 C CA . ALA B 1 53 ? 12.656 23.578 5.332 1 98.12 53 ALA B CA 1
ATOM 1519 C C . ALA B 1 53 ? 11.938 22.844 4.195 1 98.12 53 ALA B C 1
ATOM 1521 O O . ALA B 1 53 ? 12.562 22.469 3.201 1 98.12 53 ALA B O 1
ATOM 1522 N N . ASN B 1 54 ? 10.648 22.516 4.363 1 98.06 54 ASN B N 1
ATOM 1523 C CA . ASN B 1 54 ? 9.789 21.875 3.367 1 98.06 54 ASN B CA 1
ATOM 1524 C C . ASN B 1 54 ? 10.156 20.406 3.172 1 98.06 54 ASN B C 1
ATOM 1526 O O . ASN B 1 54 ? 9.977 19.859 2.084 1 98.06 54 ASN B O 1
ATOM 1530 N N . GLU B 1 55 ? 10.727 19.859 4.203 1 98.69 55 GLU B N 1
ATOM 1531 C CA . GLU B 1 55 ? 10.938 18.422 4.223 1 98.69 55 GLU B CA 1
ATOM 1532 C C . GLU B 1 55 ? 9.727 17.688 4.793 1 98.69 55 GLU B C 1
ATOM 1534 O O . GLU B 1 55 ? 9.125 18.141 5.766 1 98.69 55 GLU B O 1
ATOM 1539 N N . VAL B 1 56 ? 9.398 16.578 4.168 1 98.88 56 VAL B N 1
ATOM 1540 C CA . VAL B 1 56 ? 8.273 15.797 4.668 1 98.88 56 VAL B CA 1
ATOM 1541 C C . VAL B 1 56 ? 8.695 15.023 5.914 1 98.88 56 VAL B C 1
ATOM 1543 O O . VAL B 1 56 ? 9.656 14.25 5.879 1 98.88 56 VAL B O 1
ATOM 1546 N N . LEU B 1 57 ? 7.957 15.273 6.949 1 98.88 57 LEU B N 1
ATOM 1547 C CA . LEU B 1 57 ? 8.234 14.617 8.227 1 98.88 57 LEU B CA 1
ATOM 1548 C C . LEU B 1 57 ? 7.469 13.312 8.344 1 98.88 57 LEU B C 1
ATOM 1550 O O . LEU B 1 57 ? 8 12.312 8.844 1 98.88 57 LEU B O 1
ATOM 1554 N N . PHE B 1 58 ? 6.273 13.32 7.863 1 98.88 58 PHE B N 1
ATOM 1555 C CA . PHE B 1 58 ? 5.387 12.18 8.086 1 98.88 58 PHE B CA 1
ATOM 1556 C C . PHE B 1 58 ? 4.219 12.211 7.102 1 98.88 58 PHE B C 1
ATOM 1558 O O . PHE B 1 58 ? 3.697 13.281 6.781 1 98.88 58 PHE B O 1
ATOM 1565 N N . VAL B 1 59 ? 3.842 11.031 6.672 1 98.94 59 VAL B N 1
ATOM 1566 C CA . VAL B 1 59 ? 2.664 10.82 5.832 1 98.94 59 VAL B CA 1
ATOM 1567 C C . VAL B 1 59 ? 1.712 9.844 6.512 1 98.94 59 VAL B C 1
ATOM 1569 O O . VAL B 1 59 ? 2.143 8.805 7.027 1 98.94 59 VAL B O 1
ATOM 1572 N N . GLY B 1 60 ? 0.459 10.195 6.496 1 98.75 60 GLY B N 1
ATOM 1573 C CA . GLY B 1 60 ? -0.537 9.297 7.062 1 98.75 60 GLY B CA 1
ATOM 1574 C C . GLY B 1 60 ? -1.849 9.312 6.301 1 98.75 60 GLY B C 1
ATOM 1575 O O . GLY B 1 60 ? -2.168 10.281 5.617 1 98.75 60 GLY B O 1
ATOM 1576 N N . LYS B 1 61 ? -2.561 8.188 6.367 1 98.56 61 LYS B N 1
ATOM 1577 C CA . LYS B 1 61 ? -3.904 8.078 5.805 1 98.56 61 LYS B CA 1
ATOM 1578 C C . LYS B 1 61 ? -4.945 7.879 6.902 1 98.56 61 LYS B C 1
ATOM 1580 O O . LYS B 1 61 ? -4.629 7.359 7.973 1 98.56 61 LYS B O 1
ATOM 1585 N N . ALA B 1 62 ? -6.148 8.359 6.586 1 98 62 ALA B N 1
ATOM 1586 C CA . ALA B 1 62 ? -7.207 8.18 7.578 1 98 62 ALA B CA 1
ATOM 1587 C C . ALA B 1 62 ? -8.586 8.219 6.926 1 98 62 ALA B C 1
ATOM 1589 O O . ALA B 1 62 ? -8.758 8.812 5.859 1 98 62 ALA B O 1
ATOM 1590 N N . ARG B 1 63 ? -9.531 7.559 7.594 1 97.44 63 ARG B N 1
ATOM 1591 C CA . ARG B 1 63 ? -10.93 7.652 7.199 1 97.44 63 ARG B CA 1
ATOM 1592 C C . ARG B 1 63 ? -11.523 9 7.605 1 97.44 63 ARG B C 1
ATOM 1594 O O . ARG B 1 63 ? -12.516 9.445 7.023 1 97.44 63 ARG B O 1
ATOM 1601 N N . LYS B 1 64 ? -11.008 9.562 8.625 1 98 64 LYS B N 1
ATOM 1602 C CA . LYS B 1 64 ? -11.312 10.906 9.109 1 98 64 LYS B CA 1
ATOM 1603 C C . LYS B 1 64 ? -10.031 11.695 9.375 1 98 64 LYS B C 1
ATOM 1605 O O . LYS B 1 64 ? -9.469 11.617 10.469 1 98 64 LYS B O 1
ATOM 1610 N N . ILE B 1 65 ? -9.695 12.508 8.438 1 98.44 65 ILE B N 1
ATOM 1611 C CA . ILE B 1 65 ? -8.352 13.086 8.383 1 98.44 65 ILE B CA 1
ATOM 1612 C C . ILE B 1 65 ? -8.141 14 9.586 1 98.44 65 ILE B C 1
ATOM 1614 O O . ILE B 1 65 ? -7.133 13.891 10.289 1 98.44 65 ILE B O 1
ATOM 1618 N N . ARG B 1 66 ? -9.133 14.922 9.852 1 98.12 66 ARG B N 1
ATOM 1619 C CA . ARG B 1 66 ? -8.961 15.898 10.922 1 98.12 66 ARG B CA 1
ATOM 1620 C C . ARG B 1 66 ? -8.734 15.195 12.266 1 98.12 66 ARG B C 1
ATOM 1622 O O . ARG B 1 66 ? -7.836 15.578 13.023 1 98.12 66 ARG B O 1
ATOM 1629 N N . GLN B 1 67 ? -9.5 14.234 12.508 1 97.81 67 GLN B N 1
ATOM 1630 C CA . GLN B 1 67 ? -9.383 13.484 13.758 1 97.81 67 GLN B CA 1
ATOM 1631 C C . GLN B 1 67 ? -8.023 12.812 13.867 1 97.81 67 GLN B C 1
ATOM 1633 O O . GLN B 1 67 ? -7.402 12.812 14.93 1 97.81 67 GLN B O 1
ATOM 1638 N N . ARG B 1 68 ? -7.59 12.203 12.773 1 98.12 68 ARG B N 1
ATOM 1639 C CA . ARG B 1 68 ? -6.293 11.523 12.773 1 98.12 68 ARG B CA 1
ATOM 1640 C C . ARG B 1 68 ? -5.164 12.516 13.031 1 98.12 68 ARG B C 1
ATOM 1642 O O . ARG B 1 68 ? -4.242 12.227 13.797 1 98.12 68 ARG B O 1
ATOM 1649 N N . ILE B 1 69 ? -5.211 13.648 12.406 1 98.38 69 ILE B N 1
ATOM 1650 C CA . ILE B 1 69 ? -4.191 14.672 12.617 1 98.38 69 ILE B CA 1
ATOM 1651 C C . ILE B 1 69 ? -4.191 15.109 14.078 1 98.38 69 ILE B C 1
ATOM 1653 O O . ILE B 1 69 ? -3.131 15.211 14.703 1 98.38 69 ILE B O 1
ATOM 1657 N N . LYS B 1 70 ? -5.336 15.305 14.648 1 97.44 70 LYS B N 1
ATOM 1658 C CA . LYS B 1 70 ? -5.434 15.68 16.062 1 97.44 70 LYS B CA 1
ATOM 1659 C C . LYS B 1 70 ? -4.758 14.641 16.953 1 97.44 70 LYS B C 1
ATOM 1661 O O . LYS B 1 70 ? -4.023 14.992 17.875 1 97.44 70 LYS B O 1
ATOM 1666 N N . LYS B 1 71 ? -4.973 13.43 16.641 1 97.5 71 LYS B N 1
ATOM 1667 C CA . LYS B 1 71 ? -4.387 12.344 17.438 1 97.5 71 LYS B CA 1
ATOM 1668 C C . LYS B 1 71 ? -2.863 12.383 17.359 1 97.5 71 LYS B C 1
ATOM 1670 O O . LYS B 1 71 ? -2.188 12.117 18.359 1 97.5 71 LYS B O 1
ATOM 1675 N N . HIS B 1 72 ? -2.32 12.711 16.25 1 97.88 72 HIS B N 1
ATOM 1676 C CA . HIS B 1 72 ? -0.869 12.781 16.109 1 97.88 72 HIS B CA 1
ATOM 1677 C C . HIS B 1 72 ? -0.284 13.875 17 1 97.88 72 HIS B C 1
ATOM 1679 O O . HIS B 1 72 ? 0.858 13.766 17.453 1 97.88 72 HIS B O 1
ATOM 1685 N N . PHE B 1 73 ? -1.069 14.914 17.328 1 97.06 73 PHE B N 1
ATOM 1686 C CA . PHE B 1 73 ? -0.598 16.016 18.156 1 97.06 73 PHE B CA 1
ATOM 1687 C C . PHE B 1 73 ? -0.792 15.703 19.641 1 97.06 73 PHE B C 1
ATOM 1689 O O . PHE B 1 73 ? -0.104 16.266 20.5 1 97.06 73 PHE B O 1
ATOM 1696 N N . GLU B 1 74 ? -1.715 14.82 19.938 1 95.69 74 GLU B N 1
ATOM 1697 C CA . GLU B 1 74 ? -2.168 14.75 21.328 1 95.69 74 GLU B CA 1
ATOM 1698 C C . GLU B 1 74 ? -1.769 13.43 21.969 1 95.69 74 GLU B C 1
ATOM 1700 O O . GLU B 1 74 ? -1.566 13.359 23.188 1 95.69 74 GLU B O 1
ATOM 1705 N N . ASP B 1 75 ? -1.598 12.414 21.172 1 94.62 75 ASP B N 1
ATOM 1706 C CA . ASP B 1 75 ? -1.388 11.102 21.781 1 94.62 75 ASP B CA 1
ATOM 1707 C C . ASP B 1 75 ? 0.096 10.844 22.031 1 94.62 75 ASP B C 1
ATOM 1709 O O . ASP B 1 75 ? 0.945 11.648 21.656 1 94.62 75 ASP B O 1
ATOM 1713 N N . ASN B 1 76 ? 0.251 9.672 22.828 1 94.81 76 ASN B N 1
ATOM 1714 C CA . ASN B 1 76 ? 1.628 9.359 23.203 1 94.81 76 ASN B CA 1
ATOM 1715 C C . ASN B 1 76 ? 2.164 8.18 22.406 1 94.81 76 ASN B C 1
ATOM 1717 O O . ASN B 1 76 ? 3.234 7.648 22.719 1 94.81 76 ASN B O 1
ATOM 1721 N N . VAL B 1 77 ? 1.531 7.758 21.359 1 95.12 77 VAL B N 1
ATOM 1722 C CA . VAL B 1 77 ? 1.969 6.582 20.625 1 95.12 77 VAL B CA 1
ATOM 1723 C C . VAL B 1 77 ? 2.326 6.98 19.188 1 95.12 77 VAL B C 1
ATOM 1725 O O . VAL B 1 77 ? 2.887 6.176 18.438 1 95.12 77 VAL B O 1
ATOM 1728 N N . SER B 1 78 ? 2.037 8.203 18.812 1 96.31 78 SER B N 1
ATOM 1729 C CA . SER B 1 78 ? 2.34 8.688 17.469 1 96.31 78 SER B CA 1
ATOM 1730 C C . SER B 1 78 ? 3.842 8.703 17.219 1 96.31 78 SER B C 1
ATOM 1732 O O . SER B 1 78 ? 4.621 9.094 18.094 1 96.31 78 SER B O 1
ATOM 1734 N N . PRO B 1 79 ? 4.238 8.281 16.016 1 97.31 79 PRO B N 1
ATOM 1735 C CA . PRO B 1 79 ? 5.645 8.469 15.641 1 97.31 79 PRO B CA 1
ATOM 1736 C C . PRO B 1 79 ? 6.078 9.93 15.695 1 97.31 79 PRO B C 1
ATOM 1738 O O . PRO B 1 79 ? 7.277 10.219 15.734 1 97.31 79 PRO B O 1
ATOM 1741 N N . MET B 1 80 ? 5.152 10.812 15.703 1 97.69 80 MET B N 1
ATOM 1742 C CA . MET B 1 80 ? 5.457 12.242 15.703 1 97.69 80 MET B CA 1
ATOM 1743 C C . MET B 1 80 ? 5.562 12.781 17.125 1 97.69 80 MET B C 1
ATOM 1745 O O . MET B 1 80 ? 5.887 13.953 17.328 1 97.69 80 MET B O 1
ATOM 1749 N N . LYS B 1 81 ? 5.348 11.953 18.109 1 97.31 81 LYS B N 1
ATOM 1750 C CA . LYS B 1 81 ? 5.242 12.367 19.516 1 97.31 81 LYS B CA 1
ATOM 1751 C C . LYS B 1 81 ? 6.402 13.273 19.906 1 97.31 81 LYS B C 1
ATOM 1753 O O . LYS B 1 81 ? 6.199 14.312 20.531 1 97.31 81 LYS B O 1
ATOM 1758 N N . ASN B 1 82 ? 7.617 12.953 19.531 1 97.25 82 ASN B N 1
ATOM 1759 C CA . ASN B 1 82 ? 8.797 13.703 19.953 1 97.25 82 ASN B CA 1
ATOM 1760 C C . ASN B 1 82 ? 9.219 14.719 18.891 1 97.25 82 ASN B C 1
ATOM 1762 O O . ASN B 1 82 ? 10.305 15.305 19 1 97.25 82 ASN B O 1
ATOM 1766 N N . HIS B 1 83 ? 8.375 14.891 17.891 1 97.94 83 HIS B N 1
ATOM 1767 C CA . HIS B 1 83 ? 8.797 15.734 16.781 1 97.94 83 HIS B CA 1
ATOM 1768 C C . HIS B 1 83 ? 7.691 16.719 16.391 1 97.94 83 HIS B C 1
ATOM 1770 O O . HIS B 1 83 ? 7.73 17.281 15.289 1 97.94 83 HIS B O 1
ATOM 1776 N N . ARG B 1 84 ? 6.734 16.922 17.234 1 97.44 84 ARG B N 1
ATOM 1777 C CA . ARG B 1 84 ? 5.566 17.75 16.938 1 97.44 84 ARG B CA 1
ATOM 1778 C C . ARG B 1 84 ? 5.965 19.203 16.703 1 97.44 84 ARG B C 1
ATOM 1780 O O . ARG B 1 84 ? 5.367 19.891 15.883 1 97.44 84 ARG B O 1
ATOM 1787 N N . ASP B 1 85 ? 6.984 19.594 17.422 1 96.06 85 ASP B N 1
ATOM 1788 C CA . ASP B 1 85 ? 7.434 20.984 17.344 1 96.06 85 ASP B CA 1
ATOM 1789 C C . ASP B 1 85 ? 8.078 21.266 15.984 1 96.06 85 ASP B C 1
ATOM 1791 O O . ASP B 1 85 ? 8.258 22.438 15.617 1 96.06 85 ASP B O 1
ATOM 1795 N N . GLU B 1 86 ? 8.414 20.234 15.227 1 97.69 86 GLU B N 1
ATOM 1796 C CA . GLU B 1 86 ? 9.023 20.391 13.906 1 97.69 86 GLU B CA 1
ATOM 1797 C C . GLU B 1 86 ? 7.961 20.688 12.844 1 97.69 86 GLU B C 1
ATOM 1799 O O . GLU B 1 86 ? 8.289 21.125 11.742 1 97.69 86 GLU B O 1
ATOM 1804 N N . ILE B 1 87 ? 6.73 20.422 13.141 1 98.06 87 ILE B N 1
ATOM 1805 C CA . ILE B 1 87 ? 5.684 20.547 12.133 1 98.06 87 ILE B CA 1
ATOM 1806 C C . ILE B 1 87 ? 5.391 22.031 11.883 1 98.06 87 ILE B C 1
ATOM 1808 O O . ILE B 1 87 ? 5.047 22.766 12.812 1 98.06 87 ILE B O 1
ATOM 1812 N N . TYR B 1 88 ? 5.527 22.406 10.656 1 98 88 TYR B N 1
ATOM 1813 C CA . TYR B 1 88 ? 5.316 23.797 10.266 1 98 88 TYR B CA 1
ATOM 1814 C C . TYR B 1 88 ? 4.172 23.906 9.266 1 98 88 TYR B C 1
ATOM 1816 O O . TYR B 1 88 ? 3.443 24.906 9.258 1 98 88 TYR B O 1
ATOM 1824 N N . LYS B 1 89 ? 4.016 22.969 8.445 1 98.31 89 LYS B N 1
ATOM 1825 C CA . LYS B 1 89 ? 3.051 22.938 7.352 1 98.31 89 LYS B CA 1
ATOM 1826 C C . LYS B 1 89 ? 2.328 21.594 7.293 1 98.31 89 LYS B C 1
ATOM 1828 O O . LYS B 1 89 ? 2.941 20.547 7.504 1 98.31 89 LYS B O 1
ATOM 1833 N N . ILE B 1 90 ? 1.003 21.656 7.023 1 98.69 90 ILE B N 1
ATOM 1834 C CA . ILE B 1 90 ? 0.197 20.453 6.848 1 98.69 90 ILE B CA 1
ATOM 1835 C C . ILE B 1 90 ? -0.521 20.5 5.5 1 98.69 90 ILE B C 1
ATOM 1837 O O . ILE B 1 90 ? -1.184 21.484 5.184 1 98.69 90 ILE B O 1
ATOM 1841 N N . GLU B 1 91 ? -0.335 19.484 4.684 1 98.88 91 GLU B N 1
ATOM 1842 C CA . GLU B 1 91 ? -1.132 19.297 3.475 1 98.88 91 GLU B CA 1
ATOM 1843 C C . GLU B 1 91 ? -2.146 18.172 3.664 1 98.88 91 GLU B C 1
ATOM 1845 O O . GLU B 1 91 ? -1.823 17.125 4.227 1 98.88 91 GLU B O 1
ATOM 1850 N N . VAL B 1 92 ? -3.295 18.453 3.17 1 98.75 92 VAL B N 1
ATOM 1851 C CA . VAL B 1 92 ? -4.387 17.484 3.273 1 98.75 92 VAL B CA 1
ATOM 1852 C C . VAL B 1 92 ? -4.914 17.156 1.88 1 98.75 92 VAL B C 1
ATOM 1854 O O . VAL B 1 92 ? -5.145 18.047 1.063 1 98.75 92 VAL B O 1
ATOM 1857 N N . TYR B 1 93 ? -5.066 15.906 1.635 1 98.62 93 TYR B N 1
ATOM 1858 C CA . TYR B 1 93 ? -5.613 15.383 0.388 1 98.62 93 TYR B CA 1
ATOM 1859 C C . TYR B 1 93 ? -6.871 14.562 0.646 1 98.62 93 TYR B C 1
ATOM 1861 O O . TYR B 1 93 ? -6.812 13.508 1.289 1 98.62 93 TYR B O 1
ATOM 1869 N N . GLU B 1 94 ? -7.945 15.07 0.15 1 98.31 94 GLU B N 1
ATOM 1870 C CA . GLU B 1 94 ? -9.203 14.359 0.332 1 98.31 94 GLU B CA 1
ATOM 1871 C C . GLU B 1 94 ? -9.391 13.289 -0.742 1 98.31 94 GLU B C 1
ATOM 1873 O O . GLU B 1 94 ? -9.469 13.602 -1.931 1 98.31 94 GLU B O 1
ATOM 1878 N N . VAL B 1 95 ? -9.344 12.055 -0.283 1 97.69 95 VAL B N 1
ATOM 1879 C CA . VAL B 1 95 ? -9.492 10.875 -1.129 1 97.69 95 VAL B CA 1
ATOM 1880 C C . VAL B 1 95 ? -10.469 9.891 -0.484 1 97.69 95 VAL B C 1
ATOM 1882 O O . VAL B 1 95 ? -10.172 9.297 0.553 1 97.69 95 VAL B O 1
ATOM 1885 N N . GLU B 1 96 ? -11.539 9.68 -1.079 1 95.12 96 GLU B N 1
ATOM 1886 C CA . GLU B 1 96 ? -12.594 8.859 -0.495 1 95.12 96 GLU B CA 1
ATOM 1887 C C . GLU B 1 96 ? -12.266 7.371 -0.627 1 95.12 96 GLU B C 1
ATOM 1889 O O . GLU B 1 96 ? -12.523 6.59 0.291 1 95.12 96 GLU B O 1
ATOM 1894 N N . ASP B 1 97 ? -11.711 6.988 -1.688 1 96.5 97 ASP B N 1
ATOM 1895 C CA . ASP B 1 97 ? -11.453 5.578 -1.959 1 96.5 97 ASP B CA 1
ATOM 1896 C C . ASP B 1 97 ? -10.32 5.047 -1.084 1 96.5 97 ASP B C 1
ATOM 1898 O O . ASP B 1 97 ? -9.219 5.59 -1.095 1 96.5 97 ASP B O 1
ATOM 1902 N N . ALA B 1 98 ? -10.586 3.947 -0.357 1 97.19 98 ALA B N 1
ATOM 1903 C CA . ALA B 1 98 ? -9.648 3.414 0.632 1 97.19 98 ALA B CA 1
ATOM 1904 C C . ALA B 1 98 ? -8.398 2.857 -0.04 1 97.19 98 ALA B C 1
ATOM 1906 O O . ALA B 1 98 ? -7.285 3.029 0.467 1 97.19 98 ALA B O 1
ATOM 1907 N N . MET B 1 99 ? -8.547 2.209 -1.137 1 97.62 99 MET B N 1
ATOM 1908 C CA . MET B 1 99 ? -7.398 1.675 -1.858 1 97.62 99 MET B CA 1
ATOM 1909 C C . MET B 1 99 ? -6.488 2.799 -2.34 1 97.62 99 MET B C 1
ATOM 1911 O O . MET B 1 99 ? -5.27 2.732 -2.168 1 97.62 99 MET B O 1
ATOM 1915 N N . GLU B 1 100 ? -7.125 3.783 -2.873 1 97.81 100 GLU B N 1
ATOM 1916 C CA . GLU B 1 100 ? -6.336 4.91 -3.369 1 97.81 100 GLU B CA 1
ATOM 1917 C C . GLU B 1 100 ? -5.59 5.602 -2.232 1 97.81 100 GLU B C 1
ATOM 1919 O O . GLU B 1 100 ? -4.43 5.992 -2.393 1 97.81 100 GLU B O 1
ATOM 1924 N N . ARG B 1 101 ? -6.211 5.684 -1.104 1 98 101 ARG B N 1
ATOM 1925 C CA . ARG B 1 101 ? -5.539 6.277 0.047 1 98 101 ARG B CA 1
ATOM 1926 C C . ARG B 1 101 ? -4.289 5.488 0.416 1 98 101 ARG B C 1
ATOM 1928 O O . ARG B 1 101 ? -3.234 6.074 0.68 1 98 101 ARG B O 1
ATOM 1935 N N . GLU B 1 102 ? -4.473 4.211 0.425 1 98.25 102 GLU B N 1
ATOM 1936 C CA . GLU B 1 102 ? -3.369 3.318 0.768 1 98.25 102 GLU B CA 1
ATOM 1937 C C . GLU B 1 102 ? -2.209 3.473 -0.212 1 98.25 102 GLU B C 1
ATOM 1939 O O . GLU B 1 102 ? -1.049 3.557 0.199 1 98.25 102 GLU B O 1
ATOM 1944 N N . ILE B 1 103 ? -2.543 3.572 -1.429 1 98.5 103 ILE B N 1
ATOM 1945 C CA . ILE B 1 103 ? -1.54 3.656 -2.486 1 98.5 103 ILE B CA 1
ATOM 1946 C C . ILE B 1 103 ? -0.843 5.012 -2.428 1 98.5 103 ILE B C 1
ATOM 1948 O O . ILE B 1 103 ? 0.387 5.09 -2.48 1 98.5 103 ILE B O 1
ATOM 1952 N N . TYR B 1 104 ? -1.592 6.086 -2.293 1 98.62 104 TYR B N 1
ATOM 1953 C CA . TYR B 1 104 ? -1.003 7.418 -2.215 1 98.62 104 TYR B CA 1
ATOM 1954 C C . TYR B 1 104 ? -0.096 7.547 -0.996 1 98.62 104 TYR B C 1
ATOM 1956 O O . TYR B 1 104 ? 0.963 8.172 -1.064 1 98.62 104 TYR B O 1
ATOM 1964 N N . GLU B 1 105 ? -0.559 6.988 0.069 1 98.62 105 GLU B N 1
ATOM 1965 C CA . GLU B 1 105 ? 0.271 7.023 1.27 1 98.62 105 GLU B CA 1
ATOM 1966 C C . GLU B 1 105 ? 1.622 6.359 1.026 1 98.62 105 GLU B C 1
ATOM 1968 O O . GLU B 1 105 ? 2.668 6.949 1.3 1 98.62 105 GLU B O 1
ATOM 1973 N N . THR B 1 106 ? 1.574 5.129 0.483 1 98.62 106 THR B N 1
ATOM 1974 C CA . THR B 1 106 ? 2.795 4.383 0.193 1 98.62 106 THR B CA 1
ATOM 1975 C C . THR B 1 106 ? 3.684 5.16 -0.774 1 98.62 106 THR B C 1
ATOM 1977 O O . THR B 1 106 ? 4.895 5.277 -0.559 1 98.62 106 THR B O 1
ATOM 1980 N N . TYR B 1 107 ? 3.135 5.695 -1.766 1 98.5 107 TYR B N 1
ATOM 1981 C CA . TYR B 1 107 ? 3.857 6.445 -2.785 1 98.5 107 TYR B CA 1
ATOM 1982 C C . TYR B 1 107 ? 4.523 7.68 -2.186 1 98.5 107 TYR B C 1
ATOM 1984 O O . TYR B 1 107 ? 5.715 7.91 -2.395 1 98.5 107 TYR B O 1
ATOM 1992 N N . ALA B 1 108 ? 3.783 8.398 -1.405 1 98.62 108 ALA B N 1
ATOM 1993 C CA . ALA B 1 108 ? 4.281 9.641 -0.824 1 98.62 108 ALA B CA 1
ATOM 1994 C C . ALA B 1 108 ? 5.391 9.367 0.187 1 98.62 108 ALA B C 1
ATOM 1996 O O . ALA B 1 108 ? 6.414 10.062 0.194 1 98.62 108 ALA B O 1
ATOM 1997 N N . ILE B 1 109 ? 5.129 8.359 1.021 1 98.75 109 ILE B N 1
ATOM 1998 C CA . ILE B 1 109 ? 6.141 8 2.01 1 98.75 109 ILE B CA 1
ATOM 1999 C C . ILE B 1 109 ? 7.488 7.801 1.321 1 98.75 109 ILE B C 1
ATOM 2001 O O . ILE B 1 109 ? 8.516 8.297 1.796 1 98.75 109 ILE B O 1
ATOM 2005 N N . ASN B 1 110 ? 7.496 7.172 0.193 1 98.44 110 ASN B N 1
ATOM 2006 C CA . ASN B 1 110 ? 8.742 6.707 -0.399 1 98.44 110 ASN B CA 1
ATOM 2007 C C . ASN B 1 110 ? 9.312 7.727 -1.381 1 98.44 110 ASN B C 1
ATOM 2009 O O . ASN B 1 110 ? 10.531 7.93 -1.438 1 98.44 110 ASN B O 1
ATOM 2013 N N . THR B 1 111 ? 8.484 8.406 -2.129 1 97.75 111 THR B N 1
ATOM 2014 C CA . THR B 1 111 ? 8.977 9.359 -3.117 1 97.75 111 THR B CA 1
ATOM 2015 C C . THR B 1 111 ? 9.469 10.633 -2.441 1 97.75 111 THR B C 1
ATOM 2017 O O . THR B 1 111 ? 10.414 11.266 -2.91 1 97.75 111 THR B O 1
ATOM 2020 N N . LEU B 1 112 ? 8.812 10.992 -1.3 1 98.31 112 LEU B N 1
ATOM 2021 C CA . LEU B 1 112 ? 9.164 12.227 -0.61 1 98.31 112 LEU B CA 1
ATOM 2022 C C . LEU B 1 112 ? 10.086 11.945 0.574 1 98.31 112 LEU B C 1
ATOM 2024 O O . LEU B 1 112 ? 10.484 12.867 1.286 1 98.31 112 LEU B O 1
ATOM 2028 N N . LYS B 1 113 ? 10.375 10.703 0.73 1 98.06 113 LYS B N 1
ATOM 2029 C CA . LYS B 1 113 ? 11.297 10.258 1.771 1 98.06 113 LYS B CA 1
ATOM 2030 C C . LYS B 1 113 ? 10.883 10.797 3.139 1 98.06 113 LYS B C 1
ATOM 2032 O O . LYS B 1 113 ? 11.672 11.469 3.807 1 98.06 113 LYS B O 1
ATOM 2037 N N . ALA B 1 114 ? 9.664 10.398 3.592 1 98.75 114 ALA B N 1
ATOM 2038 C CA . ALA B 1 114 ? 9.109 10.828 4.871 1 98.75 114 ALA B CA 1
ATOM 2039 C C . ALA B 1 114 ? 10 10.414 6.031 1 98.75 114 ALA B C 1
ATOM 2041 O O . ALA B 1 114 ? 10.312 9.227 6.191 1 98.75 114 ALA B O 1
ATOM 2042 N N . LYS B 1 115 ? 10.344 11.289 6.836 1 98.25 115 LYS B N 1
ATOM 2043 C CA . LYS B 1 115 ? 11.43 11.148 7.793 1 98.25 115 LYS B CA 1
ATOM 2044 C C . LYS B 1 115 ? 11.039 10.227 8.938 1 98.25 115 LYS B C 1
ATOM 2046 O O . LYS B 1 115 ? 11.859 9.422 9.406 1 98.25 115 LYS B O 1
ATOM 2051 N N . TYR B 1 116 ? 9.789 10.273 9.367 1 98.44 116 TYR B N 1
ATOM 2052 C CA . TYR B 1 116 ? 9.477 9.633 10.648 1 98.44 116 TYR B CA 1
ATOM 2053 C C . TYR B 1 116 ? 8.5 8.477 10.453 1 98.44 116 TYR B C 1
ATOM 2055 O O . TYR B 1 116 ? 8.047 7.879 11.43 1 98.44 116 TYR B O 1
ATOM 2063 N N . ASN B 1 117 ? 8.164 8.219 9.18 1 98.31 117 ASN B N 1
ATOM 2064 C CA . ASN B 1 117 ? 7.371 7.012 8.992 1 98.31 117 ASN B CA 1
ATOM 2065 C C . ASN B 1 117 ? 8.18 5.758 9.32 1 98.31 117 ASN B C 1
ATOM 2067 O O . ASN B 1 117 ? 9.359 5.672 8.992 1 98.31 117 ASN B O 1
ATOM 2071 N N . ILE B 1 118 ? 7.473 4.824 9.898 1 95.62 118 ILE B N 1
ATOM 2072 C CA . ILE B 1 118 ? 8.125 3.584 10.312 1 95.62 118 ILE B CA 1
ATOM 2073 C C . ILE B 1 118 ? 7.73 2.455 9.359 1 95.62 118 ILE B C 1
ATOM 2075 O O . ILE B 1 118 ? 8.57 1.633 8.984 1 95.62 118 ILE B O 1
ATOM 2079 N N . GLU B 1 119 ? 6.504 2.477 9.008 1 94.75 119 GLU B N 1
ATOM 2080 C CA . GLU B 1 119 ? 5.984 1.451 8.109 1 94.75 119 GLU B CA 1
ATOM 2081 C C . GLU B 1 119 ? 5.969 1.938 6.664 1 94.75 119 GLU B C 1
ATOM 2083 O O . GLU B 1 119 ? 5.938 3.145 6.41 1 94.75 119 GLU B O 1
ATOM 2088 N N . LYS B 1 120 ? 6.035 1.05 5.773 1 96.56 120 LYS B N 1
ATOM 2089 C CA . LYS B 1 120 ? 5.93 1.305 4.34 1 96.56 120 LYS B CA 1
ATOM 2090 C C . LYS B 1 120 ? 7.125 2.107 3.834 1 96.56 120 LYS B C 1
ATOM 2092 O O . LYS B 1 120 ? 6.977 2.977 2.975 1 96.56 120 LYS B O 1
ATOM 2097 N N . VAL B 1 121 ? 8.227 1.937 4.465 1 97.94 121 VAL B N 1
ATOM 2098 C CA . VAL B 1 121 ? 9.453 2.631 4.086 1 97.94 121 VAL B CA 1
ATOM 2099 C C . VAL B 1 121 ? 10.352 1.692 3.285 1 97.94 121 VAL B C 1
ATOM 2101 O O . VAL B 1 121 ? 10.922 0.747 3.836 1 97.94 121 VAL B O 1
ATOM 2104 N N . PHE B 1 122 ? 10.508 2.078 2.014 1 96.56 122 PHE B N 1
ATOM 2105 C CA . PHE B 1 122 ? 11.273 1.188 1.144 1 96.56 122 PHE B CA 1
ATOM 2106 C C . PHE B 1 122 ? 12.516 1.888 0.611 1 96.56 122 PHE B C 1
ATOM 2108 O O . PHE B 1 122 ? 13.414 1.238 0.075 1 96.56 122 PHE B O 1
ATOM 2115 N N . TYR B 1 123 ? 12.586 3.148 0.764 1 92.88 123 TYR B N 1
ATOM 2116 C CA . TYR B 1 123 ? 13.695 3.902 0.192 1 92.88 123 TYR B CA 1
ATOM 2117 C C . TYR B 1 123 ? 14.977 3.666 0.979 1 92.88 123 TYR B C 1
ATOM 2119 O O . TYR B 1 123 ? 16.062 3.988 0.508 1 92.88 123 TYR B O 1
ATOM 2127 N N . LYS B 1 124 ? 14.828 3.094 2.119 1 87 124 LYS B N 1
ATOM 2128 C CA . LYS B 1 124 ? 16 2.789 2.938 1 87 124 LYS B CA 1
ATOM 2129 C C . LYS B 1 124 ? 16.578 1.417 2.588 1 87 124 LYS B C 1
ATOM 2131 O O . LYS B 1 124 ? 17.656 1.062 3.037 1 87 124 LYS B O 1
ATOM 2136 N N . GLU B 1 125 ? 15.82 0.572 1.883 1 72.88 125 GLU B N 1
ATOM 2137 C CA . GLU B 1 125 ? 16.234 -0.778 1.521 1 72.88 125 GLU B CA 1
ATOM 2138 C C . GLU B 1 125 ? 17.109 -0.77 0.271 1 72.88 125 GLU B C 1
ATOM 2140 O O . GLU B 1 125 ? 17.812 -1.743 -0.01 1 72.88 125 GLU B O 1
ATOM 2145 N N . SER B 1 126 ? 17.109 0.345 -0.548 1 56.12 126 SER B N 1
ATOM 2146 C CA . SER B 1 126 ? 17.922 0.348 -1.768 1 56.12 126 SER B CA 1
ATOM 2147 C C . SER B 1 126 ? 19.375 0.663 -1.468 1 56.12 126 SER B C 1
ATOM 2149 O O . SER B 1 126 ? 19.688 1.431 -0.551 1 56.12 126 SER B O 1
#

pLDDT: mean 94.0, std 8.51, range [56.12, 98.94]

Foldseek 3Di:
DDDDDDDAFPDKWFQDDDPDDPPDDDQDADLRTSCLVVADQQFWAKKFFAFPVRATADIDTDRGHSVVVSCCDPDDPHLCNVPSVRGTMMTHHGDRDPVVRVVVRLVCCDVRVHRRDDPSHCNVVD/DDDDDDDDFPDKWFQDDDPDDPPDDDQDADLRTSCLVVADQQFWAKKFFAFPVRATADIDTDRGHSVVVSCCDPDDPHLCNVPSVRGTMMTHHGDRDPVVRVVVRLVCCDVRVHRRDDPSHCNVVD

Organism: NCBI:txid2304605

Solvent-accessible surface area (backbone atoms only — not comparable to full-atom values): 14519 Å² total; per-residue (Å²): 133,86,69,79,76,82,75,78,63,74,40,74,46,52,58,49,81,83,80,76,52,91,88,57,75,84,66,80,52,58,95,44,21,56,58,56,81,72,48,52,78,72,46,18,9,33,36,36,34,17,28,87,86,69,44,42,38,32,56,45,62,32,72,32,36,40,60,51,55,51,42,41,74,69,41,90,77,35,77,40,49,92,48,57,87,50,55,32,34,41,40,32,34,78,34,80,52,62,59,58,24,54,42,51,36,43,49,47,29,39,76,58,55,28,65,51,50,77,71,68,64,43,69,79,76,109,132,88,68,81,76,84,74,79,63,74,40,76,46,52,59,50,82,83,77,78,54,93,88,56,77,85,66,78,52,57,95,45,21,58,58,57,81,73,48,51,76,72,49,19,9,34,36,36,34,18,28,86,87,70,44,41,39,32,57,45,62,33,72,32,35,41,62,50,54,50,44,42,73,69,40,89,79,35,77,41,49,90,47,58,87,50,54,31,34,40,40,32,35,82,34,79,52,62,60,58,25,55,41,51,38,45,48,47,27,40,76,58,54,27,66,52,50,78,70,69,64,45,68,78,75,108

Nearest PDB structures (foldseek):
  1yd2-assembly1_A  TM=8.476E-01  e=4.650E-04  Thermotoga maritima
  1yd5-assembly1_A  TM=8.537E-01  e=6.854E-04  Thermotoga maritima
  1yd4-assembly1_A  TM=8.577E-01  e=7.800E-04  Thermotoga maritima
  1yd3-assembly1_A  TM=8.489E-01  e=6.022E-04  Thermotoga maritima
  1yd1-assembly1_A  TM=8.581E-01  e=9.471E-04  Thermotoga maritima

Sequence (252 aa):
MIKIELPKPDVVIYQRKQELKEGEVPITPFHGFIDFHKITREKGGFFLFYNKANEVLFVGKARKIRQRIKKHFEDNVSPMKNHRDEIYKIEVYEVEDAMEREIYETYAINTLKAKYNIEKVFYKESMIKIELPKPDVVIYQRKQELKEGEVPITPFHGFIDFHKITREKGGFFLFYNKANEVLFVGKARKIRQRIKKHFEDNVSPMKNHRDEIYKIEVYEVEDAMEREIYETYAINTLKAKYNIEKVFYKES

InterPro domains:
  IPR000305 GIY-YIG endonuclease [PF01541] (43-117)
  IPR000305 GIY-YIG endonuclease [PS50164] (42-118)
  IPR000305 GIY-YIG endonuclease [SM00465] (43-122)
  IPR014527 Excinuclease GIY-YIG catalytic domain-containing uncharacterised conserved protein [PIRSF026568] (1-124)
  IPR035901 GIY-YIG endonuclease superfamily [G3DSA:3.40.1440.10] (35-124)
  IPR035901 GIY-YIG endonuclease superfamily [SSF82771] (43-120)
  IPR047296 UvrC/Cho-like, GIY-YIG domain [cd10434] (42-118)